Protein AF-A0A835HZY4-F1 (afdb_monomer_lite)

pLDDT: mean 79.35, std 15.34, range [31.86, 96.44]

Foldseek 3Di:
DLVVLLVVLLVLQVVQLVLVVVQKHKAWPVLAFQVLQCLVVVVVVDDDDPQDPAKDWDDHDGRDTDMDIGGLPDDWDWDDLVVSSVCSCVVRVPDDDDDDDDDPDPTDIRGSVVVVLSVQLGGHRDDDGTQTQDHADDAPLADLPLFPPDDLVCLSVVFDADPDDPVPDAAEPSLVLNLLLLLAQCHHDPDPDFAWHNRHPPSSNYRGTDQAWAWAQDDGYPQDAGAIKIFDNGVVCVVVQCVQADPQFDQDDGPPRDPRGSMGGGDGDNCPVVLQADAAAEQPCVVHRSNCVSVNSSSLSSSVVSSSSSCVRSPHGKHWDSDHDHPDDDRGSGPHHTPIDPD

Sequence (343 aa):
NWFVYLERAFWYCNHAIGAAELGWDVKVLDGLGYSDLEKLMGLDYFPTLQIPSRPVKGKFEHPDCVIVVFPNDSKEFSVDYKSLSSLITESLSELEWIGTPNLLSKEHICWDIIYRTAEAVKKPLTHGDGLEIEPFQSSELISDDLYKGFTAREVVRKRRSAVDMDGVHVMKRETFYQILLHCLPSGSRGGGEKQGKQLALPFRVLPWDSEVHAVIFVHRVVGLPKGVYFLVRNEDHFHDLKQATRSEFEWVKPEGCPADLPFYMLTRGDCQQIAKRLSCHQRSLRDKNVWMYPRLFWETGILGQVLYLEAHAIGISATGIGCYFDDAGKSFSIVTCSVIFFL

Structure (mmCIF, N/CA/C/O backbone):
data_AF-A0A835HZY4-F1
#
_entry.id   AF-A0A835HZY4-F1
#
loop_
_atom_site.group_PDB
_atom_site.id
_atom_site.type_symbol
_atom_site.label_atom_id
_atom_site.label_alt_id
_atom_site.label_comp_id
_atom_site.label_asym_id
_atom_site.label_entity_id
_atom_site.label_seq_id
_atom_site.pdbx_PDB_ins_code
_atom_site.Cartn_x
_atom_site.Cartn_y
_atom_site.Cartn_z
_atom_site.occupancy
_atom_site.B_iso_or_equiv
_atom_site.auth_seq_id
_atom_site.auth_comp_id
_atom_site.auth_asym_id
_atom_site.auth_atom_id
_atom_site.pdbx_PDB_model_num
ATOM 1 N N . ASN A 1 1 ? -3.132 -16.597 -8.804 1.00 44.00 1 ASN A N 1
ATOM 2 C CA . ASN A 1 1 ? -2.311 -15.541 -9.445 1.00 44.00 1 ASN A CA 1
ATOM 3 C C . ASN A 1 1 ? -2.148 -14.265 -8.635 1.00 44.00 1 ASN A C 1
ATOM 5 O O . ASN A 1 1 ? -1.183 -13.557 -8.872 1.00 44.00 1 ASN A O 1
ATOM 9 N N . TRP A 1 2 ? -3.012 -13.997 -7.655 1.00 45.44 2 TRP A N 1
ATOM 10 C CA . TRP A 1 2 ? -2.927 -12.855 -6.733 1.00 45.44 2 TRP A CA 1
ATOM 11 C C . TRP A 1 2 ? -1.586 -12.735 -5.983 1.00 45.44 2 TRP A C 1
ATOM 13 O O . TRP A 1 2 ? -1.074 -11.635 -5.802 1.00 45.44 2 TRP A O 1
ATOM 23 N N . PHE A 1 3 ? -0.985 -13.873 -5.615 1.00 46.50 3 PHE A N 1
ATOM 24 C CA . PHE A 1 3 ? 0.270 -13.932 -4.857 1.00 46.50 3 PHE A CA 1
ATOM 25 C C . PHE A 1 3 ? 1.438 -13.191 -5.516 1.00 46.50 3 PHE A C 1
ATOM 27 O O . PHE A 1 3 ? 2.147 -12.477 -4.820 1.00 46.50 3 PHE A O 1
ATOM 34 N N . VAL A 1 4 ? 1.608 -13.288 -6.840 1.00 51.69 4 VAL A N 1
ATOM 35 C CA . VAL A 1 4 ? 2.774 -12.693 -7.518 1.00 51.69 4 VAL A CA 1
ATOM 36 C C . VAL A 1 4 ? 2.755 -11.166 -7.421 1.00 51.69 4 VAL A C 1
ATOM 38 O O . VAL A 1 4 ? 3.791 -10.565 -7.176 1.00 51.69 4 VAL A O 1
ATOM 41 N N . TYR A 1 5 ? 1.592 -10.525 -7.559 1.00 52.97 5 TYR A N 1
ATOM 42 C CA . TYR A 1 5 ? 1.495 -9.063 -7.473 1.00 52.97 5 TYR A CA 1
ATOM 43 C C . TYR A 1 5 ? 1.562 -8.549 -6.028 1.00 52.97 5 TYR A C 1
ATOM 45 O O . TYR A 1 5 ? 2.159 -7.502 -5.776 1.00 52.97 5 TYR A O 1
ATOM 53 N N . LEU A 1 6 ? 1.002 -9.300 -5.073 1.00 53.62 6 LEU A N 1
ATOM 54 C CA . LEU A 1 6 ? 1.097 -8.979 -3.645 1.00 53.62 6 LEU A CA 1
ATOM 55 C C . LEU A 1 6 ? 2.530 -9.126 -3.118 1.00 53.62 6 LEU A C 1
ATOM 57 O O . LEU A 1 6 ? 2.963 -8.324 -2.293 1.00 53.62 6 LEU A O 1
ATOM 61 N N . GLU A 1 7 ? 3.286 -10.111 -3.613 1.00 55.47 7 GLU A N 1
ATOM 62 C CA . GLU A 1 7 ? 4.693 -10.275 -3.252 1.00 55.47 7 GLU A CA 1
ATOM 63 C C . GLU A 1 7 ? 5.539 -9.088 -3.692 1.00 55.47 7 GLU A C 1
ATOM 65 O O . GLU A 1 7 ? 6.428 -8.716 -2.949 1.00 55.47 7 GLU A O 1
ATOM 70 N N . ARG A 1 8 ? 5.271 -8.444 -4.833 1.00 62.94 8 ARG A N 1
ATOM 71 C CA . ARG A 1 8 ? 6.076 -7.295 -5.296 1.00 62.94 8 ARG A CA 1
ATOM 72 C C . ARG A 1 8 ? 5.831 -6.030 -4.475 1.00 62.94 8 ARG A C 1
ATOM 74 O O . ARG A 1 8 ? 6.773 -5.324 -4.125 1.00 62.94 8 ARG A O 1
ATOM 81 N N . ALA A 1 9 ? 4.589 -5.818 -4.050 1.00 58.06 9 ALA A N 1
ATOM 82 C CA . ALA A 1 9 ? 4.203 -4.729 -3.154 1.00 58.06 9 ALA A CA 1
ATOM 83 C C . ALA A 1 9 ? 4.985 -4.722 -1.824 1.00 58.06 9 ALA A C 1
ATOM 85 O O . ALA A 1 9 ? 5.287 -3.662 -1.273 1.00 58.06 9 ALA A O 1
ATOM 86 N N . PHE A 1 10 ? 5.352 -5.910 -1.326 1.00 58.28 10 PHE A N 1
ATOM 87 C CA . PHE A 1 10 ? 6.196 -6.069 -0.140 1.00 58.28 10 PHE A CA 1
ATOM 88 C C . PHE A 1 10 ? 7.564 -5.394 -0.309 1.00 58.28 10 PHE A C 1
ATOM 90 O O . PHE A 1 10 ? 8.082 -4.801 0.637 1.00 58.28 10 PHE A O 1
ATOM 97 N N . TRP A 1 11 ? 8.144 -5.457 -1.509 1.00 60.50 11 TRP A N 1
ATOM 98 C CA . TRP A 1 11 ? 9.469 -4.907 -1.790 1.00 60.50 11 TRP A CA 1
ATOM 99 C C . TRP A 1 11 ? 9.403 -3.389 -1.781 1.00 60.50 11 TRP A C 1
ATOM 101 O O . TRP A 1 11 ? 10.210 -2.759 -1.108 1.00 60.50 11 TRP A O 1
ATOM 111 N N . TYR A 1 12 ? 8.395 -2.803 -2.433 1.00 73.75 12 TYR A N 1
ATOM 112 C CA . TYR A 1 12 ? 8.200 -1.350 -2.454 1.00 73.75 12 TYR A CA 1
ATOM 113 C C . TYR A 1 12 ? 7.978 -0.786 -1.059 1.00 73.75 12 TYR A C 1
ATOM 115 O O . TYR A 1 12 ? 8.590 0.211 -0.692 1.00 73.75 12 TYR A O 1
ATOM 123 N N . CYS A 1 13 ? 7.160 -1.471 -0.259 1.00 72.69 13 CYS A N 1
ATOM 124 C CA . CYS A 1 13 ? 6.924 -1.097 1.125 1.00 72.69 13 CYS A CA 1
ATOM 125 C C . CYS A 1 13 ? 8.228 -1.109 1.941 1.00 72.69 13 CYS A C 1
ATOM 127 O O . CYS A 1 13 ? 8.557 -0.123 2.593 1.00 72.69 13 CYS A O 1
ATOM 129 N N . ASN A 1 14 ? 9.030 -2.176 1.852 1.00 77.12 14 ASN A N 1
ATOM 130 C CA . ASN A 1 14 ? 10.302 -2.242 2.578 1.00 77.12 14 ASN A CA 1
ATOM 131 C C . ASN A 1 14 ? 11.345 -1.245 2.057 1.00 77.12 14 ASN A C 1
ATOM 133 O O . ASN A 1 14 ? 12.109 -0.713 2.858 1.00 77.12 14 ASN A O 1
ATOM 137 N N . HIS A 1 15 ? 11.385 -0.984 0.748 1.00 79.88 15 HIS A N 1
ATOM 138 C CA . HIS A 1 15 ? 12.249 0.046 0.173 1.00 79.88 15 HIS A CA 1
ATOM 139 C C . HIS A 1 15 ? 11.869 1.430 0.695 1.00 79.88 15 HIS A C 1
ATOM 141 O O . HIS A 1 15 ? 12.758 2.164 1.111 1.00 79.88 15 HIS A O 1
ATOM 147 N N . ALA A 1 16 ? 10.575 1.755 0.750 1.00 80.44 16 ALA A N 1
ATOM 148 C CA . ALA A 1 16 ? 10.100 3.026 1.289 1.00 80.44 16 ALA A CA 1
ATOM 149 C C . ALA A 1 16 ? 10.440 3.194 2.773 1.00 80.44 16 ALA A C 1
ATOM 151 O O . ALA A 1 16 ? 10.949 4.235 3.175 1.00 80.44 16 ALA A O 1
ATOM 152 N N . ILE A 1 17 ? 10.223 2.154 3.582 1.00 79.81 17 ILE A N 1
ATOM 153 C CA . ILE A 1 17 ? 10.540 2.193 5.016 1.00 79.81 17 ILE A CA 1
ATOM 154 C C . ILE A 1 17 ? 12.052 2.300 5.240 1.00 79.81 17 ILE A C 1
ATOM 156 O O . ILE A 1 17 ? 12.498 3.138 6.018 1.00 79.81 17 ILE A O 1
ATOM 160 N N . GLY A 1 18 ? 12.849 1.487 4.541 1.00 82.31 18 GLY A N 1
ATOM 161 C CA . GLY A 1 18 ? 14.305 1.505 4.672 1.00 82.31 18 GLY A CA 1
ATOM 162 C C . GLY A 1 18 ? 14.940 2.804 4.173 1.00 82.31 18 GLY A C 1
ATOM 163 O O . GLY A 1 18 ? 15.890 3.284 4.782 1.00 82.31 18 GLY A O 1
ATOM 164 N N . ALA A 1 19 ? 14.410 3.395 3.098 1.00 86.19 19 ALA A N 1
ATOM 165 C CA . ALA A 1 19 ? 14.833 4.710 2.625 1.00 86.19 19 ALA A CA 1
ATOM 166 C C . ALA A 1 19 ? 14.530 5.791 3.672 1.00 86.19 19 ALA A C 1
ATOM 168 O O . ALA A 1 19 ? 15.419 6.561 4.034 1.00 86.19 19 ALA A O 1
ATOM 169 N N . ALA A 1 20 ? 13.320 5.781 4.233 1.00 86.12 20 ALA A N 1
ATOM 170 C CA . ALA A 1 20 ? 12.913 6.753 5.237 1.00 86.12 20 ALA A CA 1
ATOM 171 C C . ALA A 1 20 ? 13.748 6.695 6.520 1.00 86.12 20 ALA A C 1
ATOM 173 O O . ALA A 1 20 ? 14.112 7.747 7.042 1.00 86.12 20 ALA A O 1
ATOM 174 N N . GLU A 1 21 ? 14.114 5.498 6.998 1.00 85.25 21 GLU A N 1
ATOM 175 C CA . GLU A 1 21 ? 15.042 5.342 8.134 1.00 85.25 21 GLU A CA 1
ATOM 176 C C . GLU A 1 21 ? 16.406 6.008 7.879 1.00 85.25 21 GLU A C 1
ATOM 178 O O . GLU A 1 21 ? 17.099 6.386 8.822 1.00 85.25 21 GLU A O 1
ATOM 183 N N . LEU A 1 22 ? 16.798 6.156 6.611 1.00 88.25 22 LEU A N 1
ATOM 184 C CA . LEU A 1 22 ? 18.051 6.780 6.192 1.00 88.25 22 LEU A CA 1
ATOM 185 C C . LEU A 1 22 ? 17.896 8.267 5.828 1.00 88.25 22 LEU A C 1
ATOM 187 O O . LEU A 1 22 ? 18.880 8.886 5.424 1.00 88.25 22 LEU A O 1
ATOM 191 N N . GLY A 1 23 ? 16.693 8.840 5.942 1.00 87.44 23 GLY A N 1
ATOM 192 C CA . GLY A 1 23 ? 16.404 10.225 5.553 1.00 87.44 23 GLY A CA 1
ATOM 193 C C . GLY A 1 23 ? 16.142 10.427 4.056 1.00 87.44 23 GLY A C 1
ATOM 194 O O . GLY A 1 23 ? 16.291 11.543 3.561 1.00 87.44 23 GLY A O 1
ATOM 195 N N . TRP A 1 24 ? 15.766 9.367 3.338 1.00 89.62 24 TRP A N 1
ATOM 196 C CA . TRP A 1 24 ? 15.430 9.398 1.912 1.00 89.62 24 TRP A CA 1
ATOM 197 C C . TRP A 1 24 ? 13.948 9.103 1.695 1.00 89.62 24 TRP A C 1
ATOM 199 O O . TRP A 1 24 ? 13.345 8.326 2.437 1.00 89.62 24 TRP A O 1
ATOM 209 N N . ASP A 1 25 ? 13.390 9.668 0.634 1.00 87.25 25 ASP A N 1
ATOM 210 C CA . ASP A 1 25 ? 12.048 9.380 0.159 1.00 87.25 25 ASP A CA 1
ATOM 211 C C . ASP A 1 25 ? 12.136 8.597 -1.150 1.00 87.25 25 ASP A C 1
ATOM 213 O O . ASP A 1 25 ? 13.171 8.548 -1.830 1.00 87.25 25 ASP A O 1
ATOM 217 N N . VAL A 1 26 ? 11.030 7.950 -1.492 1.00 89.25 26 VAL A N 1
ATOM 218 C CA . VAL A 1 26 ? 10.913 7.145 -2.696 1.00 89.25 26 VAL A CA 1
ATOM 219 C C . VAL A 1 26 ? 9.607 7.421 -3.410 1.00 89.25 26 VAL A C 1
ATOM 221 O O . VAL A 1 26 ? 8.554 7.556 -2.791 1.00 89.25 26 VAL A O 1
ATOM 224 N N . LYS A 1 27 ? 9.654 7.430 -4.741 1.00 89.19 27 LYS A N 1
ATOM 225 C CA . LYS A 1 27 ? 8.462 7.546 -5.585 1.00 89.19 27 LYS A CA 1
ATOM 226 C C . LYS A 1 27 ? 8.544 6.614 -6.779 1.00 89.19 27 LYS A C 1
ATOM 228 O O . LYS A 1 27 ? 9.584 6.505 -7.426 1.00 89.19 27 LYS A O 1
ATOM 233 N N . VAL A 1 28 ? 7.431 5.964 -7.102 1.00 90.50 28 VAL A N 1
ATOM 234 C CA . VAL A 1 28 ? 7.293 5.238 -8.366 1.00 90.50 28 VAL A CA 1
ATOM 235 C C . VAL A 1 28 ? 7.139 6.243 -9.503 1.00 90.50 28 VAL A C 1
ATOM 237 O O . VAL A 1 28 ? 6.270 7.113 -9.469 1.00 90.50 28 VAL A O 1
ATOM 240 N N . LEU A 1 29 ? 7.947 6.083 -10.547 1.00 90.50 29 LEU A N 1
ATOM 241 C CA . LEU A 1 29 ? 7.835 6.835 -11.793 1.00 90.50 29 LEU A CA 1
ATOM 242 C C . LEU A 1 29 ? 6.728 6.246 -12.684 1.00 90.50 29 LEU A C 1
ATOM 244 O O . LEU A 1 29 ? 6.999 5.770 -13.785 1.00 90.50 29 LEU A O 1
ATOM 248 N N . ASP A 1 30 ? 5.476 6.256 -12.209 1.00 89.75 30 ASP A N 1
ATOM 249 C CA . ASP A 1 30 ? 4.360 5.595 -12.912 1.00 89.75 30 ASP A CA 1
ATOM 250 C C . ASP A 1 30 ? 4.012 6.286 -14.237 1.00 89.75 30 ASP A C 1
ATOM 252 O O . ASP A 1 30 ? 3.367 5.673 -15.074 1.00 89.75 30 ASP A O 1
ATOM 256 N N . GLY A 1 31 ? 4.477 7.514 -14.498 1.00 90.25 31 GLY A N 1
ATOM 257 C CA . GLY A 1 31 ? 4.283 8.184 -15.789 1.00 90.25 31 GLY A CA 1
ATOM 258 C C . GLY A 1 31 ? 4.920 7.459 -16.981 1.00 90.25 31 GLY A C 1
ATOM 259 O O . GLY A 1 31 ? 4.348 7.512 -18.072 1.00 90.25 31 GLY A O 1
ATOM 260 N N . LEU A 1 32 ? 6.012 6.709 -16.770 1.00 91.81 32 LEU A N 1
ATOM 261 C CA . LEU A 1 32 ? 6.671 5.917 -17.816 1.00 91.81 32 LEU A CA 1
ATOM 262 C C . LEU A 1 32 ? 5.738 4.839 -18.387 1.00 91.81 32 LEU A C 1
ATOM 264 O O . LEU A 1 32 ? 4.932 4.227 -17.677 1.00 91.81 32 LEU A O 1
ATOM 268 N N . GLY A 1 33 ? 5.835 4.623 -19.696 1.00 92.50 33 GLY A N 1
ATOM 269 C CA . GLY A 1 33 ? 5.139 3.552 -20.390 1.00 92.50 33 GLY A CA 1
ATOM 270 C C . GLY A 1 33 ? 5.890 2.228 -20.295 1.00 92.50 33 GLY A C 1
ATOM 271 O O . GLY A 1 33 ? 7.080 2.171 -19.998 1.00 92.50 33 GLY A O 1
ATOM 272 N N . TYR A 1 34 ? 5.195 1.139 -20.612 1.00 91.94 34 TYR A N 1
ATOM 273 C CA . TYR A 1 34 ? 5.779 -0.201 -20.650 1.00 91.94 34 TYR A CA 1
ATOM 274 C C . TYR A 1 34 ? 7.010 -0.278 -21.571 1.00 91.94 34 TYR A C 1
ATOM 276 O O . TYR A 1 34 ? 8.018 -0.863 -21.190 1.00 91.94 34 TYR A O 1
ATOM 284 N N . SER A 1 35 ? 6.963 0.375 -22.738 1.00 91.38 35 SER A N 1
ATOM 285 C CA . SER A 1 35 ? 8.089 0.430 -23.680 1.00 91.38 35 SER A CA 1
ATOM 286 C C . SER A 1 35 ? 9.313 1.151 -23.117 1.00 91.38 35 SER A C 1
ATOM 288 O O . SER A 1 35 ? 10.437 0.775 -23.431 1.00 91.38 35 SER A O 1
ATOM 290 N N . ASP A 1 36 ? 9.113 2.180 -22.289 1.00 93.12 36 ASP A N 1
ATOM 291 C CA . ASP A 1 36 ? 10.222 2.888 -21.646 1.00 93.12 36 ASP A CA 1
ATOM 292 C C . ASP A 1 36 ? 10.901 1.982 -20.616 1.00 93.12 36 ASP A C 1
ATOM 294 O O . ASP A 1 36 ? 12.127 1.920 -20.548 1.00 93.12 36 ASP A O 1
ATOM 298 N N . LEU A 1 37 ? 10.101 1.241 -19.840 1.00 92.62 37 LEU A N 1
ATOM 299 C CA . LEU A 1 37 ? 10.615 0.308 -18.843 1.00 92.62 37 LEU A CA 1
ATOM 300 C C . LEU A 1 37 ? 11.325 -0.894 -19.483 1.00 92.62 37 LEU A C 1
ATOM 302 O O . LEU A 1 37 ? 12.343 -1.331 -18.953 1.00 92.62 37 LEU A O 1
ATOM 306 N N . GLU A 1 38 ? 10.825 -1.414 -20.612 1.00 91.50 38 GLU A N 1
ATOM 307 C CA . GLU A 1 38 ? 11.514 -2.474 -21.365 1.00 91.50 38 GLU A CA 1
ATOM 308 C C . GLU A 1 38 ? 12.910 -2.034 -21.796 1.00 91.50 38 GLU A C 1
ATOM 310 O O . GLU A 1 38 ? 13.873 -2.737 -21.498 1.00 91.50 38 GLU A O 1
ATOM 315 N N . LYS A 1 39 ? 13.027 -0.854 -22.417 1.00 92.00 39 LYS A N 1
ATOM 316 C CA . LYS A 1 39 ? 14.318 -0.299 -22.851 1.00 92.00 39 LYS A CA 1
ATOM 317 C C . LYS A 1 39 ? 15.257 -0.052 -21.679 1.00 92.00 39 LYS A C 1
ATOM 319 O O . LYS A 1 39 ? 16.425 -0.421 -21.728 1.00 92.00 39 LYS A O 1
ATOM 324 N N . LEU A 1 40 ? 14.746 0.540 -20.598 1.00 91.75 40 LEU A N 1
ATOM 325 C CA . LEU A 1 40 ? 15.550 0.843 -19.414 1.00 91.75 40 LEU A CA 1
ATOM 326 C C . LEU A 1 40 ? 16.127 -0.419 -18.758 1.00 91.75 40 LEU A C 1
ATOM 328 O O . LEU A 1 40 ? 17.231 -0.383 -18.221 1.00 91.75 40 LEU A O 1
ATOM 332 N N . MET A 1 41 ? 15.389 -1.530 -18.803 1.00 89.12 41 MET A N 1
ATOM 333 C CA . MET A 1 41 ? 15.832 -2.823 -18.275 1.00 89.12 41 MET A CA 1
ATOM 334 C C . MET A 1 41 ? 16.568 -3.684 -19.320 1.00 89.12 41 MET A C 1
ATOM 336 O O . MET A 1 41 ? 17.004 -4.785 -18.987 1.00 89.12 41 MET A O 1
ATOM 340 N N . GLY A 1 42 ? 16.714 -3.208 -20.565 1.00 88.81 42 GLY A N 1
ATOM 341 C CA . GLY A 1 42 ? 17.327 -3.938 -21.681 1.00 88.81 42 GLY A CA 1
ATOM 342 C C . GLY A 1 42 ? 16.546 -5.180 -22.122 1.00 88.81 42 GLY A C 1
ATOM 343 O O . GLY A 1 42 ? 17.121 -6.120 -22.669 1.00 88.81 42 GLY A O 1
ATOM 344 N N . LEU A 1 43 ? 15.240 -5.221 -21.852 1.00 87.31 43 LEU A N 1
ATOM 345 C CA . LEU A 1 43 ? 14.377 -6.359 -22.179 1.00 87.31 43 LEU A CA 1
ATOM 346 C C . LEU A 1 43 ? 13.961 -6.381 -23.657 1.00 87.31 43 LEU A C 1
ATOM 348 O O . LEU A 1 43 ? 13.584 -7.432 -24.169 1.00 87.31 43 LEU A O 1
ATOM 352 N N . ASP A 1 44 ? 14.080 -5.250 -24.349 1.00 85.56 44 ASP A N 1
ATOM 353 C CA . ASP A 1 44 ? 13.815 -5.083 -25.780 1.00 85.56 44 ASP A CA 1
ATOM 354 C C . ASP A 1 44 ? 14.862 -5.757 -26.687 1.00 85.56 44 ASP A C 1
ATOM 356 O O . ASP A 1 44 ? 14.563 -6.075 -27.838 1.00 85.56 44 ASP A O 1
ATOM 360 N N . TYR A 1 45 ? 16.055 -6.061 -26.160 1.00 83.88 45 TYR A N 1
ATOM 361 C CA . TYR A 1 45 ? 17.085 -6.854 -26.851 1.00 83.88 45 TYR A CA 1
ATOM 362 C C . TYR A 1 45 ? 16.713 -8.338 -26.991 1.00 83.88 45 TYR A C 1
ATOM 364 O O . TYR A 1 45 ? 17.335 -9.067 -27.771 1.00 83.88 45 TYR A O 1
ATOM 372 N N . PHE A 1 46 ? 15.716 -8.812 -26.239 1.00 81.81 46 PHE A N 1
ATOM 373 C CA . PHE A 1 46 ? 15.296 -10.209 -26.241 1.00 81.81 46 PHE A CA 1
ATOM 374 C C . PHE A 1 46 ? 14.013 -10.413 -27.061 1.00 81.81 46 PHE A C 1
ATOM 376 O O . PHE A 1 46 ? 13.167 -9.522 -27.139 1.00 81.81 46 PHE A O 1
ATOM 383 N N . PRO A 1 47 ? 13.816 -11.598 -27.674 1.00 75.38 47 PRO A N 1
ATOM 384 C CA . PRO A 1 47 ? 12.619 -11.868 -28.459 1.00 75.38 47 PRO A CA 1
ATOM 385 C C . PRO A 1 47 ? 11.344 -11.711 -27.629 1.00 75.38 47 PRO A C 1
ATOM 387 O O . PRO A 1 47 ? 11.216 -12.294 -26.549 1.00 75.38 47 PRO A O 1
ATOM 390 N N . THR A 1 48 ? 10.366 -10.990 -28.178 1.00 70.81 48 THR A N 1
ATOM 391 C CA . THR A 1 48 ? 9.052 -10.838 -27.552 1.00 70.81 48 THR A CA 1
ATOM 392 C C . THR A 1 48 ? 8.379 -12.201 -27.382 1.00 70.81 48 THR A C 1
ATOM 394 O O . THR A 1 48 ? 8.360 -13.032 -28.296 1.00 70.81 48 THR A O 1
ATOM 397 N N . LEU A 1 49 ? 7.805 -12.435 -26.202 1.00 69.50 49 LEU A N 1
ATOM 398 C CA . LEU A 1 49 ? 7.128 -13.683 -25.872 1.00 69.50 49 LEU A CA 1
ATOM 399 C C . LEU A 1 49 ? 5.943 -13.946 -26.811 1.00 69.50 49 LEU A C 1
ATOM 401 O O . LEU A 1 49 ? 4.966 -13.200 -26.827 1.00 69.50 49 LEU A O 1
ATOM 405 N N . GLN A 1 50 ? 5.958 -15.095 -27.486 1.00 74.06 50 GLN A N 1
ATOM 406 C CA . GLN A 1 50 ? 4.725 -15.687 -27.997 1.00 74.06 50 GLN A CA 1
ATOM 407 C C . GLN A 1 50 ? 4.002 -16.389 -26.850 1.00 74.06 50 GLN A C 1
ATOM 409 O O . GLN A 1 50 ? 4.460 -17.418 -26.350 1.00 74.06 50 GLN A O 1
ATOM 414 N N . ILE A 1 51 ? 2.877 -15.816 -26.415 1.00 76.31 51 ILE A N 1
ATOM 415 C CA . ILE A 1 51 ? 2.096 -16.359 -25.304 1.00 76.31 51 ILE A CA 1
ATOM 416 C C . ILE A 1 51 ? 1.623 -17.775 -25.676 1.00 76.31 51 ILE A C 1
ATOM 418 O O . ILE A 1 51 ? 0.859 -17.939 -26.632 1.00 76.31 51 ILE A O 1
ATOM 422 N N . PRO A 1 52 ? 2.049 -18.809 -24.936 1.00 74.25 52 PRO A N 1
ATOM 423 C CA . PRO A 1 52 ? 1.731 -20.185 -25.274 1.00 74.25 52 PRO A CA 1
ATOM 424 C C . PRO A 1 52 ? 0.243 -20.468 -25.013 1.00 74.25 52 PRO A C 1
ATOM 426 O O . PRO A 1 52 ? -0.364 -19.911 -24.101 1.00 74.25 52 PRO A O 1
ATOM 429 N N . SER A 1 53 ? -0.365 -21.370 -25.789 1.00 77.31 53 SER A N 1
ATOM 430 C CA . SER A 1 53 ? -1.763 -21.793 -25.582 1.00 77.31 53 SER A CA 1
ATOM 431 C C . SER A 1 53 ? -1.965 -22.683 -24.348 1.00 77.31 53 SER A C 1
ATOM 433 O O . SER A 1 53 ? -3.099 -22.959 -23.967 1.00 77.31 53 SER A O 1
ATOM 435 N N . ARG A 1 54 ? -0.872 -23.151 -23.738 1.00 75.12 54 ARG A N 1
ATOM 436 C CA . ARG A 1 54 ? -0.838 -24.002 -22.544 1.00 75.12 54 ARG A CA 1
ATOM 437 C C . ARG A 1 54 ? 0.409 -23.692 -21.713 1.00 75.12 54 ARG A C 1
ATOM 439 O O . ARG A 1 54 ? 1.370 -23.173 -22.277 1.00 75.12 54 ARG A O 1
ATOM 446 N N . PRO A 1 55 ? 0.456 -24.063 -20.423 1.00 75.44 55 PRO A N 1
ATOM 447 C CA . PRO A 1 55 ? 1.659 -23.883 -19.626 1.00 75.44 55 PRO A CA 1
ATOM 448 C C . PRO A 1 55 ? 2.863 -24.621 -20.222 1.00 75.44 55 PRO A C 1
ATOM 450 O O . PRO A 1 55 ? 2.801 -25.826 -20.477 1.00 75.44 55 PRO A O 1
ATOM 453 N N . VAL A 1 56 ? 3.960 -23.900 -20.452 1.00 74.94 56 VAL A N 1
ATOM 454 C CA . VAL A 1 56 ? 5.222 -24.452 -20.980 1.00 74.94 56 VAL A CA 1
ATOM 455 C C . VAL A 1 56 ? 6.392 -24.058 -20.095 1.00 74.94 56 VAL A C 1
ATOM 457 O O . VAL A 1 56 ? 6.318 -23.081 -19.350 1.00 74.94 56 VAL A O 1
ATOM 460 N N . LYS A 1 57 ? 7.490 -24.814 -20.181 1.00 70.31 57 LYS A N 1
ATOM 461 C CA . LYS A 1 57 ? 8.742 -24.421 -19.535 1.00 70.31 57 LYS A CA 1
ATOM 462 C C . LYS A 1 57 ? 9.354 -23.247 -20.294 1.00 70.31 57 LYS A C 1
ATOM 464 O O . LYS A 1 57 ? 9.570 -23.339 -21.497 1.00 70.31 57 LYS A O 1
ATOM 469 N N . GLY A 1 58 ? 9.642 -22.167 -19.588 1.00 68.38 58 GLY A N 1
ATOM 470 C CA . GLY A 1 58 ? 10.225 -20.953 -20.151 1.00 68.38 58 GLY A CA 1
ATOM 471 C C . GLY A 1 58 ? 10.414 -19.924 -19.054 1.00 68.38 58 GLY A C 1
ATOM 472 O O . GLY A 1 58 ? 9.818 -20.063 -17.992 1.00 68.38 58 GLY A O 1
ATOM 473 N N . LYS A 1 59 ? 11.250 -18.915 -19.274 1.00 68.00 59 LYS A N 1
ATOM 474 C CA . LYS A 1 59 ? 11.426 -17.797 -18.347 1.00 68.00 59 LYS A CA 1
ATOM 475 C C . LYS A 1 59 ? 11.340 -16.506 -19.112 1.00 68.00 59 LYS A C 1
ATOM 477 O O . LYS A 1 59 ? 11.993 -16.371 -20.138 1.00 68.00 59 LYS A O 1
ATOM 482 N N . PHE A 1 60 ? 10.574 -15.585 -18.558 1.00 74.44 60 PHE A N 1
ATOM 483 C CA . PHE A 1 60 ? 10.402 -14.264 -19.122 1.00 74.44 60 PHE A CA 1
ATOM 484 C C . PHE A 1 60 ? 10.400 -13.283 -17.972 1.00 74.44 60 PHE A C 1
ATOM 486 O O . PHE A 1 60 ? 9.678 -13.476 -16.987 1.00 74.44 60 PHE A O 1
ATOM 493 N N . GLU A 1 61 ? 11.241 -12.274 -18.102 1.00 78.69 61 GLU A N 1
ATOM 494 C CA . GLU A 1 61 ? 11.244 -11.127 -17.218 1.00 78.69 61 GLU A CA 1
ATOM 495 C C . GLU A 1 61 ? 10.206 -10.131 -17.726 1.00 78.69 61 GLU A C 1
ATOM 497 O O . GLU A 1 61 ? 9.906 -10.069 -18.917 1.00 78.69 61 GLU A O 1
ATOM 502 N N . HIS A 1 62 ? 9.589 -9.415 -16.798 1.00 79.94 62 HIS A N 1
ATOM 503 C CA . HIS A 1 62 ? 8.575 -8.422 -17.103 1.00 79.94 62 HIS A CA 1
ATOM 504 C C . HIS A 1 62 ? 8.962 -7.150 -16.362 1.00 79.94 62 HIS A C 1
ATOM 506 O O . HIS A 1 62 ? 9.106 -7.216 -15.133 1.00 79.94 62 HIS A O 1
ATOM 512 N N . PRO A 1 63 ? 9.100 -6.011 -17.055 1.00 87.31 63 PRO A N 1
ATOM 513 C CA . PRO A 1 63 ? 9.438 -4.770 -16.388 1.00 87.31 63 PRO A CA 1
ATOM 514 C C . PRO A 1 63 ? 8.282 -4.347 -15.489 1.00 87.31 63 PRO A C 1
ATOM 516 O O . PRO A 1 63 ? 7.125 -4.381 -15.903 1.00 87.31 63 PRO A O 1
ATOM 519 N N . ASP A 1 64 ? 8.573 -3.994 -14.241 1.00 84.88 64 ASP A N 1
ATOM 520 C CA . ASP A 1 64 ? 7.513 -3.702 -13.272 1.00 84.88 64 ASP A CA 1
ATOM 521 C C . ASP A 1 64 ? 7.373 -2.207 -13.007 1.00 84.88 64 ASP A C 1
ATOM 523 O O . ASP A 1 64 ? 6.359 -1.601 -13.347 1.00 84.88 64 ASP A O 1
ATOM 527 N N . CYS A 1 65 ? 8.413 -1.592 -12.447 1.00 89.00 65 CYS A N 1
ATOM 528 C CA . CYS A 1 65 ? 8.437 -0.165 -12.172 1.00 89.00 65 CYS A CA 1
ATOM 529 C C . CYS A 1 65 ? 9.867 0.361 -12.051 1.00 89.00 65 CYS A C 1
ATOM 531 O O . CYS A 1 65 ? 10.809 -0.398 -11.816 1.00 89.00 65 CYS A O 1
ATOM 533 N N . VAL A 1 66 ? 9.997 1.684 -12.107 1.00 91.00 66 VAL A N 1
ATOM 534 C CA . VAL A 1 66 ? 11.187 2.417 -11.668 1.00 91.00 66 VAL A CA 1
ATOM 535 C C . VAL A 1 66 ? 10.820 3.199 -10.421 1.00 91.00 66 VAL A C 1
ATOM 537 O O . VAL A 1 66 ? 9.774 3.848 -10.379 1.00 91.00 66 VAL A O 1
ATOM 540 N N . ILE A 1 67 ? 11.686 3.134 -9.415 1.00 90.62 67 ILE A N 1
ATOM 541 C CA . ILE A 1 67 ? 11.557 3.909 -8.186 1.00 90.62 67 ILE A CA 1
ATOM 542 C C . ILE A 1 67 ? 12.701 4.912 -8.160 1.00 90.62 67 ILE A C 1
ATOM 544 O O . ILE A 1 67 ? 13.866 4.520 -8.222 1.00 90.62 67 ILE A O 1
ATOM 548 N N . VAL A 1 68 ? 12.366 6.195 -8.071 1.00 89.81 68 VAL A N 1
ATOM 549 C CA . VAL A 1 68 ? 13.345 7.239 -7.775 1.00 89.81 68 VAL A CA 1
ATOM 550 C C . VAL A 1 68 ? 13.532 7.315 -6.264 1.00 89.81 68 VAL A C 1
ATOM 552 O O . VAL A 1 68 ? 12.558 7.240 -5.516 1.00 89.81 68 VAL A O 1
ATOM 555 N N . VAL A 1 69 ? 14.785 7.434 -5.829 1.00 90.00 69 VAL A N 1
ATOM 556 C CA . VAL A 1 69 ? 15.180 7.578 -4.424 1.00 90.00 69 VAL A CA 1
ATOM 557 C C . VAL A 1 69 ? 15.894 8.918 -4.295 1.00 90.00 69 VAL A C 1
ATOM 559 O O . VAL A 1 69 ? 16.833 9.180 -5.047 1.00 90.00 69 VAL A O 1
ATOM 562 N N . PHE A 1 70 ? 15.447 9.772 -3.382 1.00 87.12 70 PHE A N 1
ATOM 563 C CA . PHE A 1 70 ? 15.957 11.139 -3.237 1.00 87.12 70 PHE A CA 1
ATOM 564 C C . PHE A 1 70 ? 15.953 11.574 -1.760 1.00 87.12 70 PHE A C 1
ATOM 566 O O . PHE A 1 70 ? 15.195 11.014 -0.974 1.00 87.12 70 PHE A O 1
ATOM 573 N N . PRO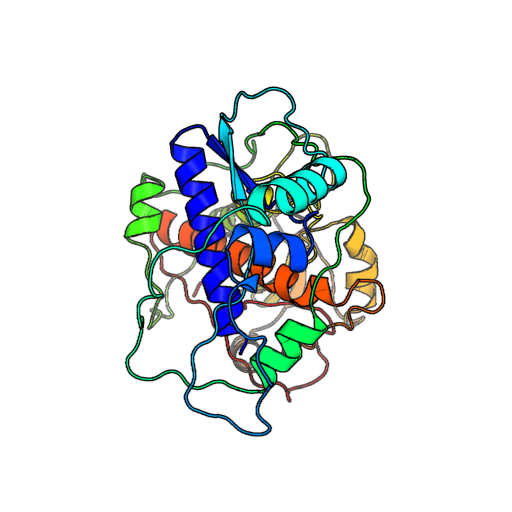 A 1 71 ? 16.804 12.523 -1.335 1.00 86.88 71 PRO A N 1
ATOM 574 C CA . PRO A 1 71 ? 16.816 13.002 0.052 1.00 86.88 71 PRO A CA 1
ATOM 575 C C . PRO A 1 71 ? 15.483 13.649 0.467 1.00 86.88 71 PRO A C 1
ATOM 577 O O . PRO A 1 71 ? 14.926 14.428 -0.309 1.00 86.88 71 PRO A O 1
ATOM 580 N N . ASN A 1 72 ? 15.000 13.383 1.689 1.00 78.12 72 ASN A N 1
ATOM 581 C CA . ASN A 1 72 ? 13.719 13.896 2.216 1.00 78.12 72 ASN A CA 1
ATOM 582 C C . ASN A 1 72 ? 13.627 15.431 2.262 1.00 78.12 72 ASN A C 1
ATOM 584 O O . ASN A 1 72 ? 12.532 15.986 2.270 1.00 78.12 72 ASN A O 1
ATOM 588 N N . ASP A 1 73 ? 14.765 16.115 2.357 1.00 73.81 73 ASP A N 1
ATOM 589 C CA . ASP A 1 73 ? 14.890 17.573 2.422 1.00 73.81 73 ASP A CA 1
ATOM 590 C C . ASP A 1 73 ? 15.038 18.231 1.040 1.00 73.81 73 ASP A C 1
ATOM 592 O O . ASP A 1 73 ? 15.162 19.457 0.941 1.00 73.81 73 ASP A O 1
ATOM 596 N N . SER A 1 74 ? 14.995 17.435 -0.032 1.00 68.88 74 SER A N 1
ATOM 597 C CA . SER A 1 74 ? 15.018 17.941 -1.402 1.00 68.88 74 SER A CA 1
ATOM 598 C C . SER A 1 74 ? 13.771 18.782 -1.657 1.00 68.88 74 SER A C 1
ATOM 600 O O . SER A 1 74 ? 12.647 18.284 -1.615 1.00 68.88 74 SER A O 1
ATOM 602 N N . LYS A 1 75 ? 13.964 20.071 -1.944 1.00 59.28 75 LYS A N 1
ATOM 603 C CA . LYS A 1 75 ? 12.876 20.941 -2.393 1.00 59.28 75 LYS A CA 1
ATOM 604 C C . LYS A 1 75 ? 12.509 20.566 -3.825 1.00 59.28 75 LYS A C 1
ATOM 606 O O . LYS A 1 75 ? 13.376 20.630 -4.688 1.00 59.28 75 LYS A O 1
ATOM 611 N N . GLU A 1 76 ? 11.246 20.187 -4.022 1.00 62.41 76 GLU A N 1
ATOM 612 C CA . GLU A 1 76 ? 10.555 20.084 -5.315 1.00 62.41 76 GLU A CA 1
ATOM 613 C C . GLU A 1 76 ? 11.393 19.432 -6.429 1.00 62.41 76 GLU A C 1
ATOM 615 O O . GLU A 1 76 ? 12.006 20.097 -7.263 1.00 62.41 76 GLU A O 1
ATOM 620 N N . PHE A 1 77 ? 11.404 18.100 -6.468 1.00 68.06 77 PHE A N 1
ATOM 621 C CA . PHE A 1 77 ? 11.870 17.368 -7.643 1.00 68.06 77 PHE A CA 1
ATOM 622 C C . PHE A 1 77 ? 10.681 17.096 -8.564 1.00 68.06 77 PHE A C 1
ATOM 624 O O . PHE A 1 77 ? 9.735 16.433 -8.148 1.00 68.06 77 PHE A O 1
ATOM 631 N N . SER A 1 78 ? 10.742 17.592 -9.802 1.00 76.81 78 SER A N 1
ATOM 632 C CA . SER A 1 78 ? 9.762 17.292 -10.846 1.00 76.81 78 SER A CA 1
ATOM 633 C C . SER A 1 78 ? 10.383 16.429 -11.939 1.00 76.81 78 SER A C 1
ATOM 635 O O . SER A 1 78 ? 11.549 16.585 -12.309 1.00 76.81 78 SER A O 1
ATOM 637 N N . VAL A 1 79 ? 9.591 15.492 -12.458 1.00 83.00 79 VAL A N 1
ATOM 638 C CA . VAL A 1 79 ? 9.988 14.623 -13.572 1.00 83.00 79 VAL A CA 1
ATOM 639 C C . VAL A 1 79 ? 9.147 14.958 -14.786 1.00 83.00 79 VAL A C 1
ATOM 641 O O . VAL A 1 79 ? 7.946 14.699 -14.793 1.00 83.00 79 VAL A O 1
ATOM 644 N N . ASP A 1 80 ? 9.786 15.468 -15.837 1.00 87.94 80 ASP A N 1
ATOM 645 C CA . ASP A 1 80 ? 9.183 15.514 -17.166 1.00 87.94 80 ASP A CA 1
ATOM 646 C C . ASP A 1 80 ? 9.297 14.130 -17.820 1.00 87.94 80 ASP A C 1
ATOM 648 O O . ASP A 1 80 ? 10.342 13.743 -18.353 1.00 87.94 80 ASP A O 1
ATOM 652 N N . TYR A 1 81 ? 8.196 13.378 -17.784 1.00 89.62 81 TYR A N 1
ATOM 653 C CA . TYR A 1 81 ? 8.124 12.036 -18.359 1.00 89.62 81 TYR A CA 1
ATOM 654 C C . TYR A 1 81 ? 8.345 12.006 -19.871 1.00 89.62 81 TYR A C 1
ATOM 656 O O . TYR A 1 81 ? 8.842 11.004 -20.383 1.00 89.62 81 TYR A O 1
ATOM 664 N N . LYS A 1 82 ? 8.003 13.077 -20.595 1.00 89.50 82 LYS A N 1
ATOM 665 C CA . LYS A 1 82 ? 8.194 13.133 -22.045 1.00 89.50 82 LYS A CA 1
ATOM 666 C C . LYS A 1 82 ? 9.675 13.265 -22.367 1.00 89.50 82 LYS A C 1
ATOM 668 O O . LYS A 1 82 ? 10.195 12.477 -23.150 1.00 89.50 82 LYS A O 1
ATOM 673 N N . SER A 1 83 ? 10.346 14.220 -21.727 1.00 89.94 83 SER A N 1
ATOM 674 C CA . SER A 1 83 ? 11.791 14.402 -21.885 1.00 89.94 83 SER A CA 1
ATOM 675 C C . SER A 1 83 ? 12.561 13.158 -21.435 1.00 89.94 83 SER A C 1
ATOM 677 O O . SER A 1 83 ? 13.479 12.722 -22.128 1.00 89.94 83 SER A O 1
ATOM 679 N N . LEU A 1 84 ? 12.144 12.526 -20.331 1.00 90.62 84 LEU A N 1
ATOM 680 C CA . LEU A 1 84 ? 12.739 11.278 -19.854 1.00 90.62 84 LEU A CA 1
ATOM 681 C C . LEU A 1 84 ? 12.535 10.112 -20.837 1.00 90.62 84 LEU A C 1
ATOM 683 O O . LEU A 1 84 ? 13.492 9.404 -21.129 1.00 90.62 84 LEU A O 1
ATOM 687 N N . SER A 1 85 ? 11.327 9.917 -21.376 1.00 92.44 85 SER A N 1
ATOM 688 C CA . SER A 1 85 ? 11.038 8.868 -22.372 1.00 92.44 85 SER A CA 1
ATOM 689 C C . SER A 1 85 ? 11.842 9.058 -23.666 1.00 92.44 85 SER A C 1
ATOM 691 O O . SER A 1 85 ? 12.413 8.092 -24.189 1.00 92.44 85 SER A O 1
ATOM 693 N N . SER A 1 86 ? 11.964 10.304 -24.147 1.00 92.25 86 SER A N 1
ATOM 694 C CA . SER A 1 86 ? 12.833 10.636 -25.282 1.00 92.25 86 SER A CA 1
ATOM 695 C C . SER A 1 86 ? 14.289 10.295 -24.983 1.00 92.25 86 SER A C 1
ATOM 697 O O . SER A 1 86 ? 14.912 9.587 -25.768 1.00 92.25 86 SER A O 1
ATOM 699 N N . LEU A 1 87 ? 14.808 10.705 -23.820 1.00 92.00 87 LEU A N 1
ATOM 700 C CA . LEU A 1 87 ? 16.187 10.426 -23.421 1.00 92.00 87 LEU A CA 1
ATOM 701 C C . LEU A 1 87 ? 16.464 8.921 -23.304 1.00 92.00 87 LEU A C 1
ATOM 703 O O . LEU A 1 87 ? 17.491 8.460 -23.791 1.00 92.00 87 LEU A O 1
ATOM 707 N N . ILE A 1 88 ? 15.550 8.153 -22.699 1.00 92.19 88 ILE A N 1
ATOM 708 C CA . ILE A 1 88 ? 15.635 6.686 -22.615 1.00 92.19 88 ILE A CA 1
ATOM 709 C C . ILE A 1 88 ? 15.709 6.096 -24.024 1.00 92.19 88 ILE A C 1
ATOM 711 O O . ILE A 1 88 ? 16.553 5.249 -24.300 1.00 92.19 88 ILE A O 1
ATOM 715 N N . THR A 1 89 ? 14.843 6.554 -24.928 1.00 89.94 89 THR A N 1
ATOM 716 C CA . THR A 1 89 ? 14.804 6.046 -26.299 1.00 89.94 89 THR A CA 1
ATOM 717 C C . THR A 1 89 ? 16.071 6.399 -27.071 1.00 89.94 89 THR A C 1
ATOM 719 O O . THR A 1 89 ? 16.636 5.519 -27.704 1.00 89.94 89 THR A O 1
ATOM 722 N N . GLU A 1 90 ? 16.536 7.640 -27.019 1.00 90.56 90 GLU A N 1
ATOM 723 C CA . GLU A 1 90 ? 17.722 8.092 -27.753 1.00 90.56 90 GLU A CA 1
ATOM 724 C C . GLU A 1 90 ? 19.006 7.481 -27.177 1.00 90.56 90 GLU A C 1
ATOM 726 O O . GLU A 1 90 ? 19.794 6.898 -27.912 1.00 90.56 90 GLU A O 1
ATOM 731 N N . SER A 1 91 ? 19.187 7.536 -25.855 1.00 88.31 91 SER A N 1
ATOM 732 C CA . SER A 1 91 ? 20.453 7.154 -25.214 1.00 88.31 91 SER A CA 1
ATOM 733 C C . SER A 1 91 ? 20.664 5.645 -25.129 1.00 88.31 91 SER A C 1
ATOM 735 O O . SER A 1 91 ? 21.802 5.193 -25.187 1.00 88.31 91 SER A O 1
ATOM 737 N N . LEU A 1 92 ? 19.598 4.855 -24.946 1.00 87.69 92 LEU A N 1
ATOM 738 C CA . LEU A 1 92 ? 19.730 3.404 -24.752 1.00 87.69 92 LEU A CA 1
ATOM 739 C C . LEU A 1 92 ? 19.650 2.609 -26.055 1.00 87.69 92 LEU A C 1
ATOM 741 O O . LEU A 1 92 ? 20.146 1.485 -26.092 1.00 87.69 92 LEU A O 1
ATOM 745 N N . SER A 1 93 ? 19.068 3.175 -27.119 1.00 80.88 93 SER A N 1
ATOM 746 C CA . SER A 1 93 ? 19.007 2.497 -28.425 1.00 80.88 93 SER A CA 1
ATOM 747 C C . SER A 1 93 ? 20.374 2.413 -29.109 1.00 80.88 93 SER A C 1
ATOM 749 O O . SER A 1 93 ? 20.550 1.605 -30.015 1.00 80.88 93 SER A O 1
ATOM 751 N N . GLU A 1 94 ? 21.332 3.248 -28.699 1.00 83.31 94 GLU A N 1
ATOM 752 C CA . GLU A 1 94 ? 22.707 3.242 -29.213 1.00 83.31 94 GLU A CA 1
ATOM 753 C C . GLU A 1 94 ? 23.641 2.302 -28.433 1.00 83.31 94 GLU A C 1
ATOM 755 O O . GLU A 1 94 ? 24.792 2.112 -28.826 1.00 83.31 94 GLU A O 1
ATOM 760 N N . LEU A 1 95 ? 23.177 1.724 -27.320 1.00 87.31 95 LEU A N 1
ATOM 761 C CA . LEU A 1 95 ? 24.001 0.842 -26.499 1.00 87.31 95 LEU A CA 1
ATOM 762 C C . LEU A 1 95 ? 24.048 -0.573 -27.085 1.00 87.31 95 LEU A C 1
ATOM 764 O O . LEU A 1 95 ? 23.097 -1.057 -27.685 1.00 87.31 95 LEU A O 1
ATOM 768 N N . GLU A 1 96 ? 25.160 -1.273 -26.875 1.00 87.00 96 GLU A N 1
ATOM 769 C CA . GLU A 1 96 ? 25.248 -2.701 -27.177 1.00 87.00 96 GLU A CA 1
ATOM 770 C C . GLU A 1 96 ? 25.027 -3.515 -25.901 1.00 87.00 96 GLU A C 1
ATOM 772 O O . GLU A 1 96 ? 25.653 -3.268 -24.866 1.00 87.00 96 GLU A O 1
ATOM 777 N N . TRP A 1 97 ? 24.152 -4.521 -25.970 1.00 87.50 97 TRP A N 1
ATOM 778 C CA . TRP A 1 97 ? 23.961 -5.451 -24.862 1.00 87.50 97 TRP A CA 1
ATOM 779 C C . TRP A 1 97 ? 25.198 -6.343 -24.676 1.00 87.50 97 TRP A C 1
ATOM 781 O O . TRP A 1 97 ? 25.586 -7.089 -25.579 1.00 87.50 97 TRP A O 1
ATOM 791 N N . ILE A 1 98 ? 25.780 -6.331 -23.472 1.00 89.75 98 ILE A N 1
ATOM 792 C CA . ILE A 1 98 ? 26.934 -7.166 -23.114 1.00 89.75 98 ILE A CA 1
ATOM 793 C C . ILE A 1 98 ? 26.541 -8.174 -22.033 1.00 89.75 98 ILE A C 1
ATOM 795 O O . ILE A 1 98 ? 26.158 -7.813 -20.923 1.00 89.75 98 ILE A O 1
ATOM 799 N N . GLY A 1 99 ? 26.737 -9.459 -22.334 1.00 88.19 99 GLY A N 1
ATOM 800 C CA . GLY A 1 99 ? 26.581 -10.559 -21.384 1.00 88.19 99 GLY A CA 1
ATOM 801 C C . GLY A 1 99 ? 25.404 -11.481 -21.692 1.00 88.19 99 GLY A C 1
ATOM 802 O O . GLY A 1 99 ? 24.682 -11.317 -22.672 1.00 88.19 99 GLY A O 1
ATOM 803 N N . THR A 1 100 ? 25.225 -12.496 -20.847 1.00 83.00 100 THR A N 1
ATOM 804 C CA . THR A 1 100 ? 24.123 -13.463 -20.958 1.00 83.00 100 THR A CA 1
ATOM 805 C C . THR A 1 100 ? 23.303 -13.445 -19.669 1.00 83.00 100 THR A C 1
ATOM 807 O O . THR A 1 100 ? 23.893 -13.506 -18.587 1.00 83.00 100 THR A O 1
ATOM 810 N N . PRO A 1 101 ? 21.962 -13.340 -19.742 1.00 82.75 101 PRO A N 1
ATOM 811 C CA . PRO A 1 101 ? 21.123 -13.380 -18.550 1.00 82.75 101 PRO A CA 1
ATOM 812 C C . PRO A 1 101 ? 21.303 -14.680 -17.761 1.00 82.75 101 PRO A C 1
ATOM 814 O O . PRO A 1 101 ? 21.325 -15.778 -18.324 1.00 82.75 101 PRO A O 1
ATOM 817 N N . ASN A 1 102 ? 21.393 -14.564 -16.436 1.00 82.06 102 ASN A N 1
ATOM 818 C CA . ASN A 1 102 ? 21.538 -15.717 -15.554 1.00 82.06 102 ASN A CA 1
ATOM 819 C C . ASN A 1 102 ? 20.232 -16.512 -15.436 1.00 82.06 102 ASN A C 1
ATOM 821 O O . ASN A 1 102 ? 19.134 -15.970 -15.300 1.00 82.06 102 ASN A O 1
ATOM 825 N N . LEU A 1 103 ? 20.345 -17.838 -15.365 1.00 78.62 103 LEU A N 1
ATOM 826 C CA . LEU A 1 103 ? 19.195 -18.705 -15.141 1.00 78.62 103 LEU A CA 1
ATOM 827 C C . LEU A 1 103 ? 18.849 -18.785 -13.635 1.00 78.62 103 LEU A C 1
ATOM 829 O O . LEU A 1 103 ? 19.357 -19.647 -12.934 1.00 78.62 103 LEU A O 1
ATOM 833 N N . LEU A 1 104 ? 17.905 -17.959 -13.155 1.00 74.81 104 LEU A N 1
ATOM 834 C CA . LEU A 1 104 ? 17.476 -17.929 -11.732 1.00 74.81 104 LEU A CA 1
ATOM 835 C C . LEU A 1 104 ? 16.992 -19.281 -11.131 1.00 74.81 104 LEU A C 1
ATOM 837 O O . LEU A 1 104 ? 17.473 -19.708 -10.091 1.00 74.81 104 LEU A O 1
ATOM 841 N N . SER A 1 105 ? 16.041 -19.974 -11.771 1.00 77.06 105 SER A N 1
ATOM 842 C CA . SER A 1 105 ? 15.583 -21.343 -11.438 1.00 77.06 105 SER A CA 1
ATOM 843 C C . SER A 1 105 ? 15.840 -22.374 -12.555 1.00 77.06 105 SER A C 1
ATOM 845 O O . SER A 1 105 ? 15.774 -22.042 -13.735 1.00 77.06 105 SER A O 1
ATOM 847 N N . LYS A 1 106 ? 16.059 -23.649 -12.220 1.00 72.19 106 LYS A N 1
ATOM 848 C CA . LYS A 1 106 ? 16.146 -24.733 -13.223 1.00 72.19 106 LYS A CA 1
ATOM 849 C C . LYS A 1 106 ? 14.814 -24.995 -13.930 1.00 72.19 106 LYS A C 1
ATOM 851 O O . LYS A 1 106 ? 14.803 -25.421 -15.081 1.00 72.19 106 LYS A O 1
ATOM 856 N N . GLU A 1 107 ? 13.701 -24.720 -13.254 1.00 74.31 107 GLU A N 1
ATOM 857 C CA . GLU A 1 107 ? 12.354 -24.888 -13.790 1.00 74.31 107 GLU A CA 1
ATOM 858 C C . GLU A 1 107 ? 11.534 -23.618 -13.574 1.00 74.31 107 GLU A C 1
ATOM 860 O O . GLU A 1 107 ? 11.500 -23.053 -12.480 1.00 74.31 107 GLU A O 1
ATOM 865 N N . HIS A 1 108 ? 10.869 -23.162 -14.628 1.00 72.62 108 HIS A N 1
ATOM 866 C CA . HIS A 1 108 ? 9.891 -22.088 -14.558 1.00 72.62 108 HIS A CA 1
ATOM 867 C C . HIS A 1 108 ? 8.756 -22.430 -15.515 1.00 72.62 108 HIS A C 1
ATOM 869 O O . HIS A 1 108 ? 9.004 -22.834 -16.653 1.00 72.62 108 HIS A O 1
ATOM 875 N N . ILE A 1 109 ? 7.525 -22.333 -15.021 1.00 77.12 109 ILE A N 1
ATOM 876 C CA . ILE A 1 109 ? 6.320 -22.648 -15.783 1.00 77.12 109 ILE A CA 1
ATOM 877 C C . ILE A 1 109 ? 5.672 -21.332 -16.179 1.00 77.12 109 ILE A C 1
ATOM 879 O O . ILE A 1 109 ? 5.287 -20.531 -15.328 1.00 77.12 109 ILE A O 1
ATOM 883 N N . CYS A 1 110 ? 5.529 -21.127 -17.479 1.00 73.31 110 CYS A N 1
ATOM 884 C CA . CYS A 1 110 ? 4.845 -19.974 -18.023 1.00 73.31 110 CYS A CA 1
ATOM 885 C C . CYS A 1 110 ? 3.346 -20.227 -18.061 1.00 73.31 110 CYS A C 1
ATOM 887 O O . CYS A 1 110 ? 2.853 -20.891 -18.967 1.00 73.31 110 CYS A O 1
ATOM 889 N N . TRP A 1 111 ? 2.624 -19.688 -17.084 1.00 79.25 111 TRP A N 1
ATOM 890 C CA . TRP A 1 111 ? 1.165 -19.709 -17.071 1.00 79.25 111 TRP A CA 1
ATOM 891 C C . TRP A 1 111 ? 0.633 -18.654 -18.037 1.00 79.25 111 TRP A C 1
ATOM 893 O O . TRP A 1 111 ? 0.837 -17.458 -17.829 1.00 79.25 111 TRP A O 1
ATOM 903 N N . ASP A 1 112 ? -0.055 -19.094 -19.085 1.00 76.69 112 ASP A N 1
ATOM 904 C CA . ASP A 1 112 ? -0.560 -18.250 -20.170 1.00 76.69 112 ASP A CA 1
ATOM 905 C C . ASP A 1 112 ? -1.400 -17.079 -19.652 1.00 76.69 112 ASP A C 1
ATOM 907 O O . ASP A 1 112 ? -1.207 -15.944 -20.077 1.00 76.69 112 ASP A O 1
ATOM 911 N N . ILE A 1 113 ? -2.262 -17.326 -18.666 1.00 78.50 113 ILE A N 1
ATOM 912 C CA . ILE A 1 113 ? -3.121 -16.301 -18.074 1.00 78.50 113 ILE A CA 1
ATOM 913 C C . ILE A 1 113 ? -2.327 -15.132 -17.462 1.00 78.50 113 ILE A C 1
ATOM 915 O O . ILE A 1 113 ? -2.771 -13.991 -17.562 1.00 78.50 113 ILE A O 1
ATOM 919 N N . ILE A 1 114 ? -1.145 -15.376 -16.876 1.00 77.06 114 ILE A N 1
ATOM 920 C CA . ILE A 1 114 ? -0.296 -14.317 -16.297 1.00 77.06 114 ILE A CA 1
ATOM 921 C C . ILE A 1 114 ? 0.199 -13.394 -17.409 1.00 77.06 114 ILE A C 1
ATOM 923 O O . ILE A 1 114 ? 0.057 -12.180 -17.307 1.00 77.06 114 ILE A O 1
ATOM 927 N N . TYR A 1 115 ? 0.715 -13.968 -18.496 1.00 79.00 115 TYR A N 1
ATOM 928 C CA . TYR A 1 115 ? 1.256 -13.198 -19.615 1.00 79.00 115 TYR A CA 1
ATOM 929 C C . TYR A 1 115 ? 0.169 -12.524 -20.454 1.00 79.00 115 TYR A C 1
ATOM 931 O O . TYR A 1 115 ? 0.349 -11.384 -20.864 1.00 79.00 115 TYR A O 1
ATOM 939 N N . ARG A 1 116 ? -0.993 -13.165 -20.645 1.00 82.75 116 ARG A N 1
ATOM 940 C CA . ARG A 1 116 ? -2.162 -12.519 -21.272 1.00 82.75 116 ARG A CA 1
ATOM 941 C C . ARG A 1 116 ? -2.620 -11.308 -20.470 1.00 82.75 116 ARG A C 1
ATOM 943 O O . ARG A 1 116 ? -2.952 -10.282 -21.052 1.00 82.75 116 ARG A O 1
ATOM 950 N N . THR A 1 117 ? -2.632 -11.436 -19.143 1.00 82.31 117 THR A N 1
ATOM 951 C CA . THR A 1 117 ? -3.005 -10.335 -18.249 1.00 82.31 117 THR A CA 1
ATOM 952 C C . THR A 1 117 ? -1.966 -9.224 -18.329 1.00 82.31 117 THR A C 1
ATOM 954 O O . THR A 1 117 ? -2.347 -8.079 -18.532 1.00 82.31 117 THR A O 1
ATOM 957 N N . ALA A 1 118 ? -0.674 -9.559 -18.240 1.00 83.31 118 ALA A N 1
ATOM 958 C CA . ALA A 1 118 ? 0.435 -8.615 -18.366 1.00 83.31 118 ALA A CA 1
ATOM 959 C C . ALA A 1 118 ? 0.375 -7.813 -19.680 1.00 83.31 118 ALA A C 1
ATOM 961 O O . ALA A 1 118 ? 0.470 -6.590 -19.652 1.00 83.31 118 ALA A O 1
ATOM 962 N N . GLU A 1 119 ? 0.113 -8.485 -20.806 1.00 84.75 119 GLU A N 1
ATOM 963 C CA . GLU A 1 119 ? -0.057 -7.840 -22.112 1.00 84.75 119 GLU A CA 1
ATOM 964 C C . GLU A 1 119 ? -1.261 -6.888 -22.131 1.00 84.75 119 GLU A C 1
ATOM 966 O O . GLU A 1 119 ? -1.156 -5.747 -22.573 1.00 84.75 119 GLU A O 1
ATOM 971 N N . ALA A 1 120 ? -2.404 -7.330 -21.597 1.00 86.81 120 ALA A N 1
ATOM 972 C CA . ALA A 1 120 ? -3.633 -6.539 -21.562 1.00 86.81 120 ALA A CA 1
ATOM 973 C C . ALA A 1 120 ? -3.547 -5.310 -20.640 1.00 86.81 120 ALA A C 1
ATOM 975 O O . ALA A 1 120 ? -4.316 -4.363 -20.805 1.00 86.81 120 ALA A O 1
ATOM 976 N N . VAL A 1 121 ? -2.637 -5.325 -19.661 1.00 87.88 121 VAL A N 1
ATOM 977 C CA . VAL A 1 121 ? -2.466 -4.246 -18.675 1.00 87.88 121 VAL A CA 1
ATOM 978 C C . VAL A 1 121 ? -1.237 -3.379 -18.952 1.00 87.88 121 VAL A C 1
ATOM 980 O O . VAL A 1 121 ? -0.848 -2.587 -18.086 1.00 87.88 121 VAL A O 1
ATOM 983 N N . LYS A 1 122 ? -0.625 -3.495 -20.141 1.00 89.62 122 LYS A N 1
ATOM 984 C CA . LYS A 1 122 ? 0.478 -2.622 -20.554 1.00 89.62 122 LYS A CA 1
ATOM 985 C C . LYS A 1 122 ? 0.048 -1.165 -20.475 1.00 89.62 122 LYS A C 1
ATOM 987 O O . LYS A 1 122 ? -0.953 -0.742 -21.054 1.00 89.62 122 LYS A O 1
ATOM 992 N N . LYS A 1 123 ? 0.826 -0.396 -19.724 1.00 90.56 123 LYS A N 1
ATOM 993 C CA . LYS A 1 123 ? 0.576 1.023 -19.522 1.00 90.56 123 LYS A CA 1
ATOM 994 C C . LYS A 1 123 ? 1.231 1.824 -20.661 1.00 90.56 123 LYS A C 1
ATOM 996 O O . LYS A 1 123 ? 2.421 1.622 -20.904 1.00 90.56 123 LYS A O 1
ATOM 1001 N N . PRO A 1 124 ? 0.509 2.726 -21.347 1.00 91.12 124 PRO A N 1
ATOM 1002 C CA . PRO A 1 124 ? 1.129 3.688 -22.253 1.00 91.12 124 PRO A CA 1
ATOM 1003 C C . PRO A 1 124 ? 1.868 4.786 -21.471 1.00 91.12 124 PRO A C 1
ATOM 1005 O O . PRO A 1 124 ? 1.625 4.993 -20.279 1.00 91.12 124 PRO A O 1
ATOM 1008 N N . LEU A 1 125 ? 2.748 5.522 -22.149 1.00 91.00 125 LEU A N 1
ATOM 1009 C CA . LEU A 1 125 ? 3.306 6.759 -21.603 1.00 91.00 125 LEU A CA 1
ATOM 1010 C C . LEU A 1 125 ? 2.149 7.703 -21.238 1.00 91.00 125 LEU A C 1
ATOM 1012 O O . LEU A 1 125 ? 1.262 7.944 -22.060 1.00 91.00 125 LEU A O 1
ATOM 1016 N N . THR A 1 126 ? 2.131 8.209 -20.006 1.00 86.19 126 THR A N 1
ATOM 1017 C CA . THR A 1 126 ? 1.117 9.188 -19.596 1.00 86.19 126 THR A CA 1
ATOM 1018 C C . THR A 1 126 ? 1.638 10.590 -19.878 1.00 86.19 126 THR A C 1
ATOM 1020 O O . THR A 1 126 ? 2.707 10.964 -19.403 1.00 86.19 126 THR A O 1
ATOM 1023 N N . HIS A 1 127 ? 0.864 11.375 -20.626 1.00 65.19 127 HIS A N 1
ATOM 1024 C CA . HIS A 1 127 ? 1.109 12.801 -20.821 1.00 65.19 127 HIS A CA 1
ATOM 1025 C C . HIS A 1 127 ? 0.398 13.574 -19.701 1.00 65.19 127 HIS A C 1
ATOM 1027 O O . HIS A 1 127 ? -0.829 13.573 -19.647 1.00 65.19 127 HIS A O 1
ATOM 1033 N N . GLY A 1 128 ? 1.150 14.186 -18.791 1.00 61.12 128 GLY A N 1
ATOM 1034 C CA . GLY A 1 128 ? 0.618 14.969 -17.674 1.00 61.12 128 GLY A CA 1
ATOM 1035 C C . GLY A 1 128 ? 1.735 15.719 -16.954 1.00 61.12 128 GLY A C 1
ATOM 1036 O O . GLY A 1 128 ? 2.901 15.343 -17.104 1.00 61.12 128 GLY A O 1
ATOM 1037 N N . ASP A 1 129 ? 1.365 16.785 -16.237 1.00 54.50 129 ASP A N 1
ATOM 1038 C CA . ASP A 1 129 ? 2.286 17.613 -15.452 1.00 54.50 129 ASP A CA 1
ATOM 1039 C C . ASP A 1 129 ? 3.105 16.723 -14.507 1.00 54.50 129 ASP A C 1
ATOM 1041 O O . ASP A 1 129 ? 2.621 15.691 -14.036 1.00 54.50 129 ASP A O 1
ATOM 1045 N N . GLY A 1 130 ? 4.387 17.054 -14.344 1.00 61.34 130 GLY A N 1
ATOM 1046 C CA . GLY A 1 130 ? 5.382 16.179 -13.730 1.00 61.34 130 GLY A CA 1
ATOM 1047 C C . GLY A 1 130 ? 5.007 15.651 -12.343 1.00 61.34 130 GLY A C 1
ATOM 1048 O O . GLY A 1 130 ? 4.076 16.108 -11.689 1.00 61.34 130 GLY A O 1
ATOM 1049 N N . LEU A 1 131 ? 5.766 14.663 -11.868 1.00 68.69 131 LEU A N 1
ATOM 1050 C CA . LEU A 1 131 ? 5.615 14.169 -10.500 1.00 68.69 131 LEU A CA 1
ATOM 1051 C C . LEU A 1 131 ? 5.894 15.305 -9.500 1.00 68.69 131 LEU A C 1
ATOM 1053 O O . LEU A 1 131 ? 7.054 15.645 -9.292 1.00 68.69 131 LEU A O 1
ATOM 1057 N N . GLU A 1 132 ? 4.857 15.865 -8.881 1.00 67.19 132 GLU A N 1
ATOM 1058 C CA . GLU A 1 132 ? 4.997 16.793 -7.756 1.00 67.19 132 GLU A CA 1
ATOM 1059 C C . GLU A 1 132 ? 5.062 16.014 -6.440 1.00 67.19 132 GLU A C 1
ATOM 1061 O O . GLU A 1 132 ? 4.242 15.132 -6.157 1.00 67.19 132 GLU A O 1
ATOM 1066 N N . ILE A 1 133 ? 6.080 16.314 -5.636 1.00 72.38 133 ILE A N 1
ATOM 1067 C CA . ILE A 1 133 ? 6.349 15.614 -4.383 1.00 72.38 133 ILE A CA 1
ATOM 1068 C C . ILE A 1 133 ? 6.036 16.557 -3.232 1.00 72.38 133 ILE A C 1
ATOM 1070 O O . ILE A 1 133 ? 6.791 17.476 -2.925 1.00 72.38 133 ILE A O 1
ATOM 1074 N N . GLU A 1 134 ? 4.903 16.295 -2.595 1.00 75.81 134 GLU A N 1
ATOM 1075 C CA . GLU A 1 134 ? 4.492 16.969 -1.370 1.00 75.81 134 GLU A CA 1
ATOM 1076 C C . GLU A 1 134 ? 5.463 16.643 -0.222 1.00 75.81 134 GLU A C 1
ATOM 1078 O O . GLU A 1 134 ? 5.825 15.471 -0.048 1.00 75.81 134 GLU A O 1
ATOM 1083 N N . PRO A 1 135 ? 5.852 17.631 0.606 1.00 74.06 135 PRO A N 1
ATOM 1084 C CA . PRO A 1 135 ? 6.733 17.398 1.740 1.00 74.06 135 PRO A CA 1
ATOM 1085 C C . PRO A 1 135 ? 6.200 16.327 2.696 1.00 74.06 135 PRO A C 1
ATOM 1087 O O . PRO A 1 135 ? 5.004 16.271 3.010 1.00 74.06 135 PRO A O 1
ATOM 1090 N N . PHE A 1 136 ? 7.116 15.511 3.225 1.00 75.94 136 PHE A N 1
ATOM 1091 C CA . PHE A 1 136 ? 6.800 14.578 4.300 1.00 75.94 136 PHE A CA 1
ATOM 1092 C C . PHE A 1 136 ? 6.230 15.337 5.503 1.00 75.94 136 PHE A C 1
ATOM 1094 O O . PHE A 1 136 ? 6.839 16.278 6.012 1.00 75.94 136 PHE A O 1
ATOM 1101 N N . GLN A 1 137 ? 5.091 14.868 6.006 1.00 72.44 137 GLN A N 1
ATOM 1102 C CA . GLN A 1 137 ? 4.537 15.299 7.283 1.00 72.44 137 GLN A CA 1
ATOM 1103 C C . GLN A 1 137 ? 4.287 14.076 8.164 1.00 72.44 137 GLN A C 1
ATOM 1105 O O . GLN A 1 137 ? 3.747 13.062 7.706 1.00 72.44 137 GLN A O 1
ATOM 1110 N N . SER A 1 138 ? 4.715 14.166 9.422 1.00 70.19 138 SER A N 1
ATOM 1111 C CA . SER A 1 138 ? 4.406 13.179 10.452 1.00 70.19 138 SER A CA 1
ATOM 1112 C C . SER A 1 138 ? 2.971 13.361 10.934 1.00 70.19 138 SER A C 1
ATOM 1114 O O . SER A 1 138 ? 2.492 14.481 11.076 1.00 70.19 138 SER A O 1
ATOM 1116 N N . SER A 1 139 ? 2.299 12.252 11.219 1.00 73.06 139 SER A N 1
ATOM 1117 C CA . SER A 1 139 ? 0.949 12.259 11.774 1.00 73.06 139 SER A CA 1
ATOM 1118 C C . SER A 1 139 ? 0.986 12.566 13.271 1.00 73.06 139 SER A C 1
ATOM 1120 O O . SER A 1 139 ? 1.593 11.814 14.027 1.00 73.06 139 SER A O 1
ATOM 1122 N N . GLU A 1 140 ? 0.290 13.613 13.710 1.00 71.75 140 GLU A N 1
ATOM 1123 C CA . GLU A 1 140 ? 0.252 14.025 15.126 1.00 71.75 140 GLU A CA 1
ATOM 1124 C C . GLU A 1 140 ? -0.550 13.066 16.021 1.00 71.75 140 GLU A C 1
ATOM 1126 O O . GLU A 1 140 ? -0.329 13.003 17.226 1.00 71.75 140 GLU A O 1
ATOM 1131 N N . LEU A 1 141 ? -1.483 12.302 15.439 1.00 75.38 141 LEU A N 1
ATOM 1132 C CA . LEU A 1 141 ? -2.319 11.350 16.183 1.00 75.38 141 LEU A CA 1
ATOM 1133 C C . LEU A 1 141 ? -1.641 10.001 16.450 1.00 75.38 141 LEU A C 1
ATOM 1135 O O . LEU A 1 141 ? -2.207 9.178 17.172 1.00 75.38 141 LEU A O 1
ATOM 1139 N N . ILE A 1 142 ? -0.481 9.746 15.842 1.00 79.25 142 ILE A N 1
ATOM 1140 C CA . ILE A 1 142 ? 0.239 8.482 16.003 1.00 79.25 142 ILE A CA 1
ATOM 1141 C C . ILE A 1 142 ? 1.107 8.576 17.258 1.00 79.25 142 ILE A C 1
ATOM 1143 O O . ILE A 1 142 ? 1.885 9.515 17.403 1.00 79.25 142 ILE A O 1
ATOM 1147 N N . SER A 1 143 ? 0.958 7.609 18.164 1.00 75.81 143 SER A N 1
ATOM 1148 C CA . SER A 1 143 ? 1.721 7.535 19.413 1.00 75.81 143 SER A CA 1
ATOM 1149 C C . SER A 1 143 ? 2.626 6.308 19.422 1.00 75.81 143 SER A C 1
ATOM 1151 O O . SER A 1 143 ? 2.158 5.177 19.280 1.00 75.81 143 SER A O 1
ATOM 1153 N N . ASP A 1 144 ? 3.914 6.536 19.682 1.00 73.62 144 ASP A N 1
ATOM 1154 C CA . ASP A 1 144 ? 4.910 5.470 19.813 1.00 73.62 144 ASP A CA 1
ATOM 1155 C C . ASP A 1 144 ? 4.827 4.728 21.160 1.00 73.62 144 ASP A C 1
ATOM 1157 O O . ASP A 1 144 ? 5.403 3.648 21.315 1.00 73.62 144 ASP A O 1
ATOM 1161 N N . ASP A 1 145 ? 4.075 5.261 22.131 1.00 76.31 145 ASP A N 1
ATOM 1162 C CA . ASP A 1 145 ? 4.001 4.744 23.508 1.00 76.31 145 ASP A CA 1
ATOM 1163 C C . ASP A 1 145 ? 3.398 3.332 23.595 1.00 76.31 145 ASP A C 1
ATOM 1165 O O . ASP A 1 145 ? 3.528 2.637 24.606 1.00 76.31 145 ASP A O 1
ATOM 1169 N N . LEU A 1 146 ? 2.706 2.898 22.540 1.00 73.88 146 LEU A N 1
ATOM 1170 C CA . LEU A 1 146 ? 2.066 1.587 22.453 1.00 73.88 146 LEU A CA 1
ATOM 1171 C C . LEU A 1 146 ? 2.996 0.497 21.910 1.00 73.88 146 LEU A C 1
ATOM 1173 O O . LEU A 1 146 ? 2.666 -0.691 22.014 1.00 73.88 146 LEU A O 1
ATOM 1177 N N . TYR A 1 147 ? 4.141 0.871 21.340 1.00 82.12 147 TYR A N 1
ATOM 1178 C CA . TYR A 1 147 ? 5.086 -0.070 20.753 1.00 82.12 147 TYR A CA 1
ATOM 1179 C C . TYR A 1 147 ? 6.084 -0.582 21.787 1.00 82.12 147 TYR A C 1
ATOM 1181 O O . TYR A 1 147 ? 6.446 0.088 22.751 1.00 82.12 147 TYR A O 1
ATOM 1189 N N . LYS A 1 148 ? 6.593 -1.798 21.575 1.00 81.44 148 LYS A N 1
ATOM 1190 C CA . LYS A 1 148 ? 7.553 -2.446 22.490 1.00 81.44 148 LYS A CA 1
ATOM 1191 C C . LYS A 1 148 ? 8.988 -1.895 22.375 1.00 81.44 148 LYS A C 1
ATOM 1193 O O . LYS A 1 148 ? 9.937 -2.605 22.698 1.00 81.44 148 LYS A O 1
ATOM 1198 N N . GLY A 1 149 ? 9.154 -0.659 21.895 1.00 81.75 149 GLY A N 1
ATOM 1199 C CA . GLY A 1 149 ? 10.455 -0.008 21.700 1.00 81.75 149 GLY A CA 1
ATOM 1200 C C . GLY A 1 149 ? 11.324 -0.637 20.606 1.00 81.75 149 GLY A C 1
ATOM 1201 O O . GLY A 1 149 ? 12.542 -0.474 20.625 1.00 81.75 149 GLY A O 1
ATOM 1202 N N . PHE A 1 150 ? 10.727 -1.389 19.677 1.00 85.19 150 PHE A N 1
ATOM 1203 C CA . PHE A 1 150 ? 11.457 -1.940 18.538 1.00 85.19 150 PHE A CA 1
ATOM 1204 C C . PHE A 1 150 ? 11.811 -0.845 17.536 1.00 85.19 150 PHE A C 1
ATOM 1206 O O . PHE A 1 150 ? 10.997 0.022 17.232 1.00 85.19 150 PHE A O 1
ATOM 1213 N N . THR A 1 151 ? 13.001 -0.943 16.950 1.00 87.31 151 THR A N 1
ATOM 1214 C CA . THR A 1 151 ? 13.348 -0.136 15.770 1.00 87.31 151 THR A CA 1
ATOM 1215 C C . THR A 1 151 ? 12.614 -0.650 14.528 1.00 87.31 151 THR A C 1
ATOM 1217 O O . THR A 1 151 ? 12.346 -1.852 14.420 1.00 87.31 151 THR A O 1
ATOM 1220 N N . ALA A 1 152 ? 12.338 0.210 13.541 1.00 84.81 152 ALA A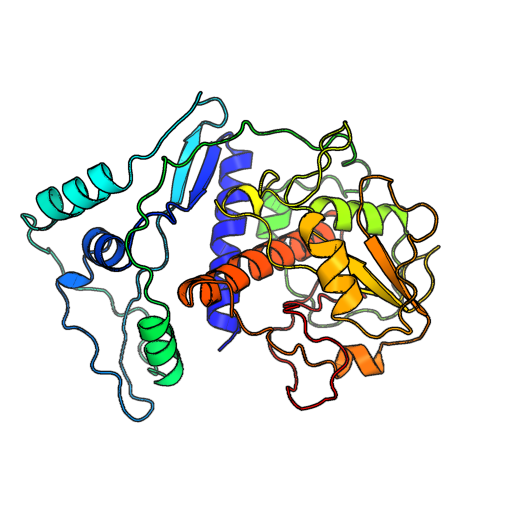 N 1
ATOM 1221 C CA . ALA A 1 152 ? 11.698 -0.228 12.297 1.00 84.81 152 ALA A CA 1
ATOM 1222 C C . ALA A 1 152 ? 12.534 -1.312 11.582 1.00 84.81 152 ALA A C 1
ATOM 1224 O O . ALA A 1 152 ? 11.987 -2.340 11.175 1.00 84.81 152 ALA A O 1
ATOM 1225 N N . ARG A 1 153 ? 13.868 -1.196 11.576 1.00 87.94 153 ARG A N 1
ATOM 1226 C CA . ARG A 1 153 ? 14.787 -2.261 11.138 1.00 87.94 153 ARG A CA 1
ATOM 1227 C C . ARG A 1 153 ? 14.544 -3.603 11.827 1.00 87.94 153 ARG A C 1
ATOM 1229 O O . ARG A 1 153 ? 14.588 -4.649 11.174 1.00 87.94 153 ARG A O 1
ATOM 1236 N N . GLU A 1 154 ? 14.352 -3.620 13.143 1.00 89.62 154 GLU A N 1
ATOM 1237 C CA . GLU A 1 154 ? 14.070 -4.862 13.862 1.00 89.62 154 GLU A CA 1
ATOM 1238 C C . GLU A 1 154 ? 12.727 -5.444 13.463 1.00 89.62 154 GLU A C 1
ATOM 1240 O O . GLU A 1 154 ? 12.666 -6.639 13.170 1.00 89.62 154 GLU A O 1
ATOM 1245 N N . VAL A 1 155 ? 11.691 -4.607 13.397 1.00 89.00 155 VAL A N 1
ATOM 1246 C CA . VAL A 1 155 ? 10.345 -5.027 13.008 1.00 89.00 155 VAL A CA 1
ATOM 1247 C C . VAL A 1 155 ? 10.369 -5.643 11.610 1.00 89.00 155 VAL A C 1
ATOM 1249 O O . VAL A 1 155 ? 9.961 -6.791 11.437 1.00 89.00 155 VAL A O 1
ATOM 1252 N N . VAL A 1 156 ? 10.949 -4.950 10.627 1.00 87.88 156 VAL A N 1
ATOM 1253 C CA . VAL A 1 156 ? 11.041 -5.419 9.235 1.00 87.88 156 VAL A CA 1
ATOM 1254 C C . VAL A 1 156 ? 11.783 -6.757 9.135 1.00 87.88 156 VAL A C 1
ATOM 1256 O O . VAL A 1 156 ? 11.340 -7.661 8.423 1.00 87.88 156 VAL A O 1
ATOM 1259 N N . ARG A 1 157 ? 12.894 -6.933 9.865 1.00 87.62 157 ARG A N 1
ATOM 1260 C CA . ARG A 1 157 ? 13.710 -8.160 9.784 1.00 87.62 157 ARG A CA 1
ATOM 1261 C C . ARG A 1 157 ? 13.125 -9.337 10.565 1.00 87.62 157 ARG A C 1
ATOM 1263 O O . ARG A 1 157 ? 13.307 -10.489 10.150 1.00 87.62 157 ARG A O 1
ATOM 1270 N N . LYS A 1 158 ? 12.464 -9.080 11.697 1.00 88.25 158 LYS A N 1
ATOM 1271 C CA . LYS A 1 158 ? 11.951 -10.115 12.613 1.00 88.25 158 LYS A CA 1
ATOM 1272 C C . LYS A 1 158 ? 10.512 -10.524 12.310 1.00 88.25 158 LYS A C 1
ATOM 1274 O O . LYS A 1 158 ? 10.144 -11.648 12.643 1.00 88.25 158 LYS A O 1
ATOM 1279 N N . ARG A 1 159 ? 9.724 -9.687 11.628 1.00 86.62 159 ARG A N 1
ATOM 1280 C CA . ARG A 1 159 ? 8.342 -10.004 11.248 1.00 86.62 159 ARG A CA 1
ATOM 1281 C C . ARG A 1 159 ? 8.254 -11.337 10.500 1.00 86.62 159 ARG A C 1
ATOM 1283 O O . ARG A 1 159 ? 8.985 -11.584 9.536 1.00 86.62 159 ARG A O 1
ATOM 1290 N N . ARG A 1 160 ? 7.313 -12.185 10.908 1.00 82.88 160 ARG A N 1
ATOM 1291 C CA . ARG A 1 160 ? 6.944 -13.432 10.230 1.00 82.88 160 ARG A CA 1
ATOM 1292 C C . ARG A 1 160 ? 5.429 -13.534 10.121 1.00 82.88 160 ARG A C 1
ATOM 1294 O O . ARG A 1 160 ? 4.704 -12.898 10.881 1.00 82.88 160 ARG A O 1
ATOM 1301 N N . SER A 1 161 ? 4.973 -14.328 9.161 1.00 83.12 161 SER A N 1
ATOM 1302 C CA . SER A 1 161 ? 3.566 -14.699 9.057 1.00 83.12 161 SER A CA 1
ATOM 1303 C C . SER A 1 161 ? 3.209 -15.701 10.141 1.00 83.12 161 SER A C 1
ATOM 1305 O O . SER A 1 161 ? 3.900 -16.707 10.300 1.00 83.12 161 SER A O 1
ATOM 1307 N N . ALA A 1 162 ? 2.139 -15.419 10.879 1.00 81.94 162 ALA A N 1
ATOM 1308 C CA . ALA A 1 162 ? 1.567 -16.380 11.802 1.00 81.94 162 ALA A CA 1
ATOM 1309 C C . ALA A 1 162 ? 1.054 -17.597 11.021 1.00 81.94 162 ALA A C 1
ATOM 1311 O O . ALA A 1 162 ? 0.363 -17.455 10.007 1.00 81.94 162 ALA A O 1
ATOM 1312 N N . VAL A 1 163 ? 1.405 -18.781 11.512 1.00 81.25 163 VAL A N 1
ATOM 1313 C CA . VAL A 1 163 ? 0.897 -20.073 11.025 1.00 81.25 163 VAL A CA 1
ATOM 1314 C C . VAL A 1 163 ? -0.241 -20.603 11.893 1.00 81.25 163 VAL A C 1
ATOM 1316 O O . VAL A 1 163 ? -1.054 -21.378 11.403 1.00 81.25 163 VAL A O 1
ATOM 1319 N N . ASP A 1 164 ? -0.315 -20.154 13.146 1.00 77.62 164 ASP A N 1
ATOM 1320 C CA . ASP A 1 164 ? -1.383 -20.467 14.089 1.00 77.62 164 ASP A CA 1
ATOM 1321 C C . ASP A 1 164 ? -1.592 -19.286 15.050 1.00 77.62 164 ASP A C 1
ATOM 1323 O O . ASP A 1 164 ? -0.675 -18.483 15.251 1.00 77.62 164 ASP A O 1
ATOM 1327 N N . MET A 1 165 ? -2.794 -19.174 15.612 1.00 78.69 165 MET A N 1
ATOM 1328 C CA . MET A 1 165 ? -3.199 -18.103 16.529 1.00 78.69 165 MET A CA 1
ATOM 1329 C C . MET A 1 165 ? -3.736 -18.716 17.825 1.00 78.69 165 MET A C 1
ATOM 1331 O O . MET A 1 165 ? -4.422 -19.734 17.792 1.00 78.69 165 MET A O 1
ATOM 1335 N N . ASP A 1 166 ? -3.479 -18.084 18.972 1.00 81.88 166 ASP A N 1
ATOM 1336 C CA . ASP A 1 166 ? -3.804 -18.664 20.287 1.00 81.88 166 ASP A CA 1
ATOM 1337 C C . ASP A 1 166 ? -5.314 -18.740 20.593 1.00 81.88 166 ASP A C 1
ATOM 1339 O O . ASP A 1 166 ? -5.741 -19.450 21.504 1.00 81.88 166 ASP A O 1
ATOM 1343 N N . GLY A 1 167 ? -6.137 -17.999 19.842 1.00 82.56 167 GLY A N 1
ATOM 1344 C CA . GLY A 1 167 ? -7.583 -17.946 20.019 1.00 82.56 167 GLY A CA 1
ATOM 1345 C C . GLY A 1 167 ? -8.024 -17.429 21.392 1.00 82.56 167 GLY A C 1
ATOM 1346 O O . GLY A 1 167 ? -9.175 -17.652 21.775 1.00 82.56 167 GLY A O 1
ATOM 1347 N N . VAL A 1 168 ? -7.156 -16.754 22.147 1.00 83.25 168 VAL A N 1
ATOM 1348 C CA . VAL A 1 168 ? -7.439 -16.202 23.483 1.00 83.25 168 VAL A CA 1
ATOM 1349 C C . VAL A 1 168 ? -7.003 -14.749 23.625 1.00 83.25 168 VAL A C 1
ATOM 1351 O O . VAL A 1 168 ? -7.598 -14.044 24.439 1.00 83.25 168 VAL A O 1
ATOM 1354 N N . HIS A 1 169 ? -6.051 -14.286 22.814 1.00 85.62 169 HIS A N 1
ATOM 1355 C CA . HIS A 1 169 ? -5.579 -12.911 22.820 1.00 85.62 169 HIS A CA 1
ATOM 1356 C C . HIS A 1 169 ? -6.715 -11.913 22.562 1.00 85.62 169 HIS A C 1
ATOM 1358 O O . HIS A 1 169 ? -7.687 -12.196 21.859 1.00 85.62 169 HIS A O 1
ATOM 1364 N N . VAL A 1 170 ? -6.620 -10.732 23.175 1.00 87.94 170 VAL A N 1
ATOM 1365 C CA . VAL A 1 170 ? -7.577 -9.643 22.970 1.00 87.94 170 VAL A CA 1
ATOM 1366 C C . VAL A 1 170 ? -6.815 -8.331 22.875 1.00 87.94 170 VAL A C 1
ATOM 1368 O O . VAL A 1 170 ? -5.991 -8.020 23.734 1.00 87.94 170 VAL A O 1
ATOM 1371 N N . MET A 1 171 ? -7.120 -7.546 21.846 1.00 89.69 171 MET A N 1
ATOM 1372 C CA . MET A 1 171 ? -6.516 -6.239 21.613 1.00 89.69 171 MET A CA 1
ATOM 1373 C C . MET A 1 171 ? -7.334 -5.138 22.296 1.00 89.69 171 MET A C 1
ATOM 1375 O O . MET A 1 171 ? -8.563 -5.196 22.337 1.00 89.69 171 MET A O 1
ATOM 1379 N N . LYS A 1 172 ? -6.678 -4.104 22.827 1.00 91.38 172 LYS A N 1
ATOM 1380 C CA . LYS A 1 172 ? -7.377 -2.901 23.305 1.00 91.38 172 LYS A CA 1
ATOM 1381 C C . LYS A 1 172 ? -7.828 -2.047 22.118 1.00 91.38 172 LYS A C 1
ATOM 1383 O O . LYS A 1 172 ? -7.117 -1.962 21.118 1.00 91.38 172 LYS A O 1
ATOM 1388 N N . ARG A 1 173 ? -8.982 -1.388 22.234 1.00 92.62 173 ARG A N 1
ATOM 1389 C CA . ARG A 1 173 ? -9.522 -0.500 21.191 1.00 92.62 173 ARG A CA 1
ATOM 1390 C C . ARG A 1 173 ? -8.550 0.606 20.795 1.00 92.62 173 ARG A C 1
ATOM 1392 O O . ARG A 1 173 ? -8.437 0.913 19.616 1.00 92.62 173 ARG A O 1
ATOM 1399 N N . GLU A 1 174 ? -7.833 1.171 21.755 1.00 91.50 174 GLU A N 1
ATOM 1400 C CA . GLU A 1 174 ? -6.896 2.270 21.524 1.00 91.50 174 GLU A CA 1
ATOM 1401 C C . GLU A 1 174 ? -5.727 1.807 20.640 1.00 91.50 174 GLU A C 1
ATOM 1403 O O . GLU A 1 174 ? -5.409 2.457 19.648 1.00 91.50 174 GLU A O 1
ATOM 1408 N N . THR A 1 175 ? -5.171 0.624 20.923 1.00 91.06 175 THR A N 1
ATOM 1409 C CA . THR A 1 175 ? -4.163 -0.024 20.070 1.00 91.06 175 THR A CA 1
ATOM 1410 C C . THR A 1 175 ? -4.718 -0.330 18.682 1.00 91.06 175 THR A C 1
ATOM 1412 O O . THR A 1 175 ? -4.064 -0.050 17.686 1.00 91.06 175 THR A O 1
ATOM 1415 N N . PHE A 1 176 ? -5.942 -0.855 18.600 1.00 93.00 176 PHE A N 1
ATOM 1416 C CA . PHE A 1 176 ? -6.580 -1.157 17.321 1.00 93.00 176 PHE A CA 1
ATOM 1417 C C . PHE A 1 176 ? -6.740 0.093 16.444 1.00 93.00 176 PHE A C 1
ATOM 1419 O O . PHE A 1 176 ? -6.387 0.064 15.269 1.00 93.00 176 PHE A O 1
ATOM 1426 N N . TYR A 1 177 ? -7.208 1.211 17.004 1.00 92.69 177 TYR A N 1
ATOM 1427 C CA . TYR A 1 177 ? -7.325 2.463 16.255 1.00 92.69 177 TYR A CA 1
ATOM 1428 C C . TYR A 1 177 ? -5.974 3.029 15.819 1.00 92.69 177 TYR A C 1
ATOM 1430 O O . TYR A 1 177 ? -5.895 3.572 14.722 1.00 92.69 177 TYR A O 1
ATOM 1438 N N . GLN A 1 178 ? -4.918 2.865 16.618 1.00 90.88 178 GLN A N 1
ATOM 1439 C CA . GLN A 1 178 ? -3.566 3.290 16.241 1.00 90.88 178 GLN A CA 1
ATOM 1440 C C . GLN A 1 178 ? -3.054 2.51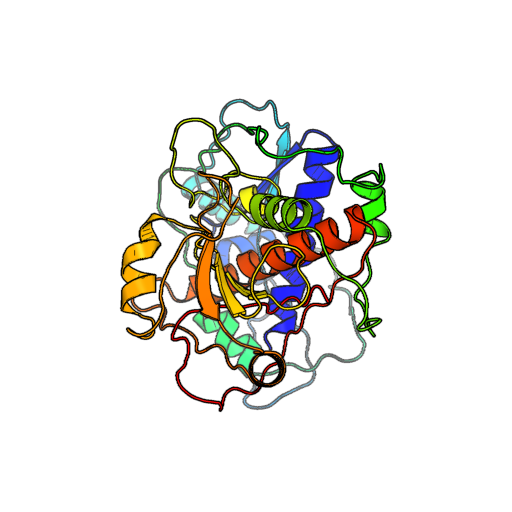9 15.020 1.00 90.88 178 GLN A C 1
ATOM 1442 O O . GLN A 1 178 ? -2.638 3.137 14.043 1.00 90.88 178 GLN A O 1
ATOM 1447 N N . ILE A 1 179 ? -3.248 1.196 14.984 1.00 91.38 179 ILE A N 1
ATOM 1448 C CA . ILE A 1 179 ? -2.948 0.383 13.792 1.00 91.38 179 ILE A CA 1
ATOM 1449 C C . ILE A 1 179 ? -3.732 0.882 12.565 1.00 91.38 179 ILE A C 1
ATOM 1451 O O . ILE A 1 179 ? -3.187 0.975 11.464 1.00 91.38 179 ILE A O 1
ATOM 1455 N N . LEU A 1 180 ? -5.020 1.213 12.727 1.00 92.81 180 LEU A N 1
ATOM 1456 C CA . LEU A 1 180 ? -5.836 1.707 11.612 1.00 92.81 180 LEU A CA 1
ATOM 1457 C C . LEU A 1 180 ? -5.429 3.107 11.137 1.00 92.81 180 LEU A C 1
ATOM 1459 O O . LEU A 1 180 ? -5.537 3.379 9.944 1.00 92.81 180 LEU A O 1
ATOM 1463 N N . LEU A 1 181 ? -4.937 3.975 12.024 1.00 91.94 181 LEU A N 1
ATOM 1464 C CA . LEU A 1 181 ? -4.390 5.280 11.644 1.00 91.94 181 LEU A CA 1
ATOM 1465 C C . LEU A 1 181 ? -3.160 5.123 10.738 1.00 91.94 181 LEU A C 1
ATOM 1467 O O . LEU A 1 181 ? -3.064 5.818 9.730 1.00 91.94 181 LEU A O 1
ATOM 1471 N N . HIS A 1 182 ? -2.286 4.148 11.013 1.00 90.62 182 HIS A N 1
ATOM 1472 C CA . HIS A 1 182 ? -1.161 3.808 10.129 1.00 90.62 182 HIS A CA 1
ATOM 1473 C C . HIS A 1 182 ? -1.594 3.281 8.755 1.00 90.62 182 HIS A C 1
ATOM 1475 O O . HIS A 1 182 ? -0.815 3.316 7.807 1.00 90.62 182 HIS A O 1
ATOM 1481 N N . CYS A 1 183 ? -2.836 2.810 8.618 1.00 92.44 183 CYS A N 1
ATOM 1482 C CA . CYS A 1 183 ? -3.384 2.344 7.346 1.00 92.44 183 CYS A CA 1
ATOM 1483 C C . CYS A 1 183 ? -3.927 3.475 6.464 1.00 92.44 183 CYS A C 1
ATOM 1485 O O . CYS A 1 183 ? -4.306 3.218 5.318 1.00 92.44 183 CYS A O 1
ATOM 1487 N N . LEU A 1 184 ? -4.005 4.707 6.970 1.00 92.44 184 LEU A N 1
ATOM 1488 C CA . LEU A 1 184 ? -4.511 5.838 6.206 1.00 92.44 184 LEU A CA 1
ATOM 1489 C C . LEU A 1 184 ? -3.464 6.350 5.203 1.00 92.44 184 LEU A C 1
ATOM 1491 O O . LEU A 1 184 ? -2.290 6.478 5.549 1.00 92.44 184 LEU A O 1
ATOM 1495 N N . PRO A 1 185 ? -3.868 6.648 3.954 1.00 91.31 185 PRO A N 1
ATOM 1496 C CA . PRO A 1 185 ? -2.937 7.019 2.897 1.00 91.31 185 PRO A CA 1
ATOM 1497 C C . PRO A 1 185 ? -2.336 8.404 3.112 1.00 91.31 185 PRO A C 1
ATOM 1499 O O . PRO A 1 185 ? -1.157 8.569 2.818 1.00 91.31 185 PRO A O 1
ATOM 1502 N N . SER A 1 186 ? -3.096 9.370 3.642 1.00 89.44 186 SER A N 1
ATOM 1503 C CA . SER A 1 186 ? -2.613 10.740 3.860 1.00 89.44 186 SER A CA 1
ATOM 1504 C C . SER A 1 186 ? -1.920 10.910 5.217 1.00 89.44 186 SER A C 1
ATOM 1506 O O . SER A 1 186 ? -1.184 11.874 5.418 1.00 89.44 186 SER A O 1
ATOM 1508 N N . GLY A 1 187 ? -2.143 9.974 6.149 1.00 82.62 187 GLY A N 1
ATOM 1509 C CA . GLY A 1 187 ? -1.821 10.138 7.569 1.00 82.62 187 GLY A CA 1
ATOM 1510 C C . GLY A 1 187 ? -2.783 11.112 8.258 1.00 82.62 187 GLY A C 1
ATOM 1511 O O . GLY A 1 187 ? -3.680 11.664 7.621 1.00 82.62 187 GLY A O 1
ATOM 1512 N N . SER A 1 188 ? -2.623 11.343 9.564 1.00 67.38 188 SER A N 1
ATOM 1513 C CA . SER A 1 188 ? -3.428 12.354 10.256 1.00 67.38 188 SER A CA 1
ATOM 1514 C C . SER A 1 188 ? -2.824 13.741 10.072 1.00 67.38 188 SER A C 1
ATOM 1516 O O . SER A 1 188 ? -2.023 14.193 10.892 1.00 67.38 188 SER A O 1
ATOM 1518 N N . ARG A 1 189 ? -3.205 14.422 8.992 1.00 64.88 189 ARG A N 1
ATOM 1519 C CA . ARG A 1 189 ? -2.958 15.857 8.850 1.00 64.88 189 ARG A CA 1
ATOM 1520 C C . ARG A 1 189 ? -4.007 16.599 9.674 1.00 64.88 189 ARG A C 1
ATOM 1522 O O . ARG A 1 189 ? -5.185 16.599 9.324 1.00 64.88 189 ARG A O 1
ATOM 1529 N N . GLY A 1 190 ? -3.597 17.173 10.805 1.00 55.31 190 GLY A N 1
ATOM 1530 C CA . GLY A 1 190 ? -4.471 18.045 11.588 1.00 55.31 190 GLY A CA 1
ATOM 1531 C C . GLY A 1 190 ? -5.023 19.165 10.699 1.00 55.31 190 GLY A C 1
ATOM 1532 O O . GLY A 1 190 ? -4.278 19.749 9.917 1.00 55.31 190 GLY A O 1
ATOM 1533 N N . GLY A 1 191 ? -6.327 19.444 10.785 1.00 59.66 191 GLY A N 1
ATOM 1534 C CA . GLY A 1 191 ? -6.956 20.539 10.030 1.00 59.66 191 GLY A CA 1
ATOM 1535 C C . GLY A 1 191 ? -8.131 20.168 9.121 1.00 59.66 191 GLY A C 1
ATOM 1536 O O . GLY A 1 191 ? -8.591 21.026 8.374 1.00 59.66 191 GLY A O 1
ATOM 1537 N N . GLY A 1 192 ? -8.659 18.940 9.190 1.00 63.97 192 GLY A N 1
ATOM 1538 C CA . GLY A 1 192 ? -9.851 18.552 8.422 1.00 63.97 192 GLY A CA 1
ATOM 1539 C C . GLY A 1 192 ? -9.593 18.313 6.930 1.00 63.97 192 GLY A C 1
ATOM 1540 O O . GLY A 1 192 ? -10.534 18.339 6.135 1.00 63.97 192 GLY A O 1
ATOM 1541 N N . GLU A 1 193 ? -8.333 18.088 6.540 1.00 78.25 193 GLU A N 1
ATOM 1542 C CA . GLU A 1 193 ? -8.010 17.583 5.206 1.00 78.25 193 GLU A CA 1
ATOM 1543 C C . GLU A 1 193 ? -8.540 16.156 5.045 1.00 78.25 193 GLU A C 1
ATOM 1545 O O . GLU A 1 193 ? -8.388 15.314 5.932 1.00 78.25 193 GLU A O 1
ATOM 1550 N N . LYS A 1 194 ? -9.156 15.880 3.894 1.00 87.31 194 LYS A N 1
ATOM 1551 C CA . LYS A 1 194 ? -9.699 14.556 3.597 1.00 87.31 194 LYS A CA 1
ATOM 1552 C C . LYS A 1 194 ? -8.591 13.523 3.390 1.00 87.31 194 LYS A C 1
ATOM 1554 O O . LYS A 1 194 ? -7.566 13.791 2.757 1.00 87.31 194 LYS A O 1
ATOM 1559 N N . GLN A 1 195 ? -8.842 12.301 3.844 1.00 90.75 195 GLN A N 1
ATOM 1560 C CA . GLN A 1 195 ? -8.046 11.135 3.482 1.00 90.75 195 GLN A CA 1
ATOM 1561 C C . GLN A 1 195 ? -8.238 10.798 2.004 1.00 90.75 195 GLN A C 1
ATOM 1563 O O . GLN A 1 195 ? -9.355 10.834 1.489 1.00 90.75 195 GLN A O 1
ATOM 1568 N N . GLY A 1 196 ? -7.151 10.430 1.329 1.00 90.62 196 GLY A N 1
ATOM 1569 C CA . GLY A 1 196 ? -7.195 9.944 -0.049 1.00 90.62 196 GLY A CA 1
ATOM 1570 C C . GLY A 1 196 ? -5.826 9.974 -0.702 1.00 90.62 196 GLY A C 1
ATOM 1571 O O . GLY A 1 196 ? -5.347 8.940 -1.164 1.00 90.62 196 GLY A O 1
ATOM 1572 N N . LYS A 1 197 ? -5.152 11.125 -0.666 1.00 91.25 197 LYS A N 1
ATOM 1573 C CA . LYS A 1 197 ? -3.813 11.274 -1.243 1.00 91.25 197 LYS A CA 1
ATOM 1574 C C . LYS A 1 197 ? -2.805 10.367 -0.536 1.00 91.25 197 LYS A C 1
ATOM 1576 O O . LYS A 1 197 ? -2.725 10.330 0.688 1.00 91.25 197 LYS A O 1
ATOM 1581 N N . GLN A 1 198 ? -1.992 9.650 -1.300 1.00 90.88 198 GLN A N 1
ATOM 1582 C CA . GLN A 1 198 ? -0.946 8.778 -0.764 1.00 90.88 198 GLN A CA 1
ATOM 1583 C C . GLN A 1 198 ? 0.250 9.627 -0.301 1.00 90.88 198 GLN A C 1
ATOM 1585 O O . GLN A 1 198 ? 1.223 9.823 -1.028 1.00 90.88 198 GLN A O 1
ATOM 1590 N N . LEU A 1 199 ? 0.155 10.169 0.913 1.00 88.06 199 LEU A N 1
ATOM 1591 C CA . LEU A 1 199 ? 1.126 11.101 1.482 1.00 88.06 199 LEU A CA 1
ATOM 1592 C C . LEU A 1 199 ? 1.852 10.563 2.700 1.00 88.06 199 LEU A C 1
ATOM 1594 O O . LEU A 1 199 ? 2.868 11.148 3.017 1.00 88.06 199 LEU A O 1
ATOM 1598 N N . ALA A 1 200 ? 1.391 9.509 3.373 1.00 89.00 200 ALA A N 1
ATOM 1599 C CA . ALA A 1 200 ? 2.016 8.916 4.558 1.00 89.00 200 ALA A CA 1
ATOM 1600 C C . ALA A 1 200 ? 2.967 7.766 4.204 1.00 89.00 200 ALA A C 1
ATOM 1602 O O . ALA A 1 200 ? 2.895 7.186 3.130 1.00 89.00 200 ALA A O 1
ATOM 1603 N N . LEU A 1 201 ? 3.878 7.400 5.105 1.00 87.88 201 LEU A N 1
ATOM 1604 C CA . LEU A 1 201 ? 4.793 6.274 4.892 1.00 87.88 201 LEU A CA 1
ATOM 1605 C C . LEU A 1 201 ? 4.017 5.000 5.240 1.00 87.88 201 LEU A C 1
ATOM 1607 O O . LEU A 1 201 ? 3.292 5.012 6.233 1.00 87.88 201 LEU A O 1
ATOM 1611 N N . PRO A 1 202 ? 4.163 3.900 4.485 1.00 89.88 202 PRO A N 1
ATOM 1612 C CA . PRO A 1 202 ? 4.930 3.731 3.246 1.00 89.88 202 PRO A CA 1
ATOM 1613 C C . PRO A 1 202 ? 4.149 4.082 1.968 1.00 89.88 202 PRO A C 1
ATOM 1615 O O . PRO A 1 202 ? 4.688 3.987 0.870 1.00 89.88 202 PRO A O 1
ATOM 1618 N N . PHE A 1 203 ? 2.888 4.490 2.096 1.00 90.94 203 PHE A N 1
ATOM 1619 C CA . PHE A 1 203 ? 1.967 4.793 0.999 1.00 90.94 203 PHE A CA 1
ATOM 1620 C C . PHE A 1 203 ? 2.473 5.841 0.007 1.00 90.94 203 PHE A C 1
ATOM 1622 O O . PHE A 1 203 ? 2.190 5.716 -1.184 1.00 90.94 203 PHE A O 1
ATOM 1629 N N . ARG A 1 204 ? 3.271 6.808 0.464 1.00 89.81 204 ARG A N 1
ATOM 1630 C CA . ARG A 1 204 ? 3.813 7.893 -0.352 1.00 89.81 204 ARG A CA 1
ATOM 1631 C C . ARG A 1 204 ? 4.649 7.433 -1.526 1.00 89.81 204 ARG A C 1
ATOM 1633 O O . ARG A 1 204 ? 4.762 8.188 -2.474 1.00 89.81 204 ARG A O 1
ATOM 1640 N N . VAL A 1 205 ? 5.127 6.192 -1.548 1.00 90.88 205 VAL A N 1
ATOM 1641 C CA . VAL A 1 205 ? 5.766 5.614 -2.738 1.00 90.88 205 VAL A CA 1
ATOM 1642 C C . VAL A 1 205 ? 4.856 5.613 -3.977 1.00 90.88 205 VAL A C 1
ATOM 1644 O O . VAL A 1 205 ? 5.355 5.665 -5.101 1.00 90.88 205 VAL A O 1
ATOM 1647 N N . LEU A 1 206 ? 3.530 5.586 -3.790 1.00 91.06 206 LEU A N 1
ATOM 1648 C CA . LEU A 1 206 ? 2.5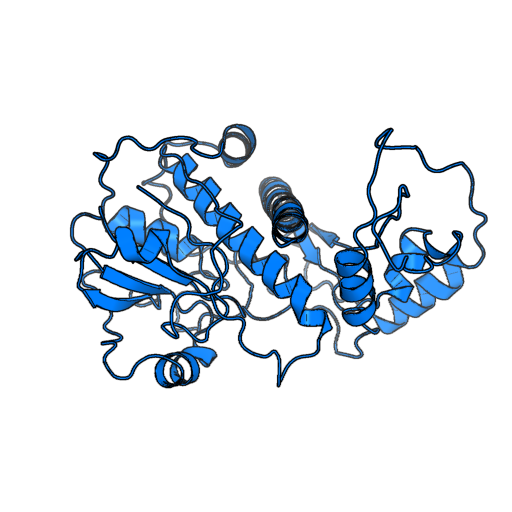46 5.575 -4.872 1.00 91.06 206 LEU A CA 1
ATOM 1649 C C . LEU A 1 206 ? 2.153 7.012 -5.278 1.00 91.06 206 LEU A C 1
ATOM 1651 O O . LEU A 1 206 ? 1.849 7.821 -4.400 1.00 91.06 206 LEU A O 1
ATOM 1655 N N . PRO A 1 207 ? 2.140 7.342 -6.583 1.00 88.38 207 PRO A N 1
ATOM 1656 C CA . PRO A 1 207 ? 1.810 8.682 -7.077 1.00 88.38 207 PRO A CA 1
ATOM 1657 C C . PRO A 1 207 ? 0.316 8.919 -7.374 1.00 88.38 207 PRO A C 1
ATOM 1659 O O . PRO A 1 207 ? -0.030 9.996 -7.844 1.00 88.38 207 PRO A O 1
ATOM 1662 N N . TRP A 1 208 ? -0.566 7.940 -7.153 1.00 89.00 208 TRP A N 1
ATOM 1663 C CA . TRP A 1 208 ? -2.020 8.081 -7.340 1.00 89.00 208 TRP A CA 1
ATOM 1664 C C . TRP A 1 208 ? -2.753 8.163 -5.996 1.00 89.00 208 TRP A C 1
ATOM 1666 O O . TRP A 1 208 ? -2.205 7.779 -4.965 1.00 89.00 208 TRP A O 1
ATOM 1676 N N . ASP A 1 209 ? -3.998 8.636 -6.005 1.00 91.50 209 ASP A N 1
ATOM 1677 C CA . ASP A 1 209 ? -4.858 8.648 -4.817 1.00 91.50 209 ASP A CA 1
ATOM 1678 C C . ASP A 1 209 ? -5.300 7.237 -4.426 1.00 91.50 209 ASP A C 1
ATOM 1680 O O . ASP A 1 209 ? -5.389 6.349 -5.262 1.00 91.50 209 ASP A O 1
ATOM 1684 N N . SER A 1 210 ? -5.588 7.010 -3.148 1.00 92.19 210 SER A N 1
ATOM 1685 C CA . SER A 1 210 ? -5.960 5.694 -2.637 1.00 92.19 210 SER A CA 1
ATOM 1686 C C . SER A 1 210 ? -7.244 5.169 -3.280 1.00 92.19 210 SER A C 1
ATOM 1688 O O . SER A 1 210 ? -8.287 5.826 -3.279 1.00 92.19 210 SER A O 1
ATOM 1690 N N . GLU A 1 211 ? -7.165 3.938 -3.782 1.00 90.62 211 GLU A N 1
ATOM 1691 C CA . GLU A 1 211 ? -8.258 3.228 -4.449 1.00 90.62 211 GLU A CA 1
ATOM 1692 C C . GLU A 1 211 ? -8.684 1.957 -3.728 1.00 90.62 211 GLU A C 1
ATOM 1694 O O . GLU A 1 211 ? -9.692 1.329 -4.068 1.00 90.62 211 GLU A O 1
ATOM 1699 N N . VAL A 1 212 ? -7.902 1.561 -2.728 1.00 89.44 212 VAL A N 1
ATOM 1700 C CA . VAL A 1 212 ? -8.144 0.377 -1.921 1.00 89.44 212 VAL A CA 1
ATOM 1701 C C . VAL A 1 212 ? -8.680 0.800 -0.563 1.00 89.44 212 VAL A C 1
ATOM 1703 O O . VAL A 1 212 ? -8.045 1.541 0.183 1.00 89.44 212 VAL A O 1
ATOM 1706 N N . HIS A 1 213 ? -9.833 0.249 -0.202 1.00 90.44 213 HIS A N 1
ATOM 1707 C CA . HIS A 1 213 ? -10.435 0.385 1.122 1.00 90.44 213 HIS A CA 1
ATOM 1708 C C . HIS A 1 213 ? -10.416 -0.967 1.841 1.00 90.44 213 HIS A C 1
ATOM 1710 O O . HIS A 1 213 ? -10.208 -2.004 1.209 1.00 90.44 213 HIS A O 1
ATOM 1716 N N . ALA A 1 214 ? -10.655 -0.979 3.154 1.00 89.69 214 ALA A N 1
ATOM 1717 C CA . ALA A 1 214 ? -10.619 -2.219 3.927 1.00 89.69 214 ALA A CA 1
ATOM 1718 C C . ALA A 1 214 ? -11.960 -2.517 4.600 1.00 89.69 214 ALA A C 1
ATOM 1720 O O . ALA A 1 214 ? -12.496 -1.696 5.340 1.00 89.69 214 ALA A O 1
ATOM 1721 N N . VAL A 1 215 ? -12.465 -3.733 4.395 1.00 87.94 215 VAL A N 1
ATOM 1722 C CA . VAL A 1 215 ? -13.505 -4.325 5.243 1.00 87.94 215 VAL A CA 1
ATOM 1723 C C . VAL A 1 215 ? -12.805 -5.082 6.365 1.00 87.94 215 VAL A C 1
ATOM 1725 O O . VAL A 1 215 ? -11.945 -5.922 6.103 1.00 87.94 215 VAL A O 1
ATOM 1728 N N . ILE A 1 216 ? -13.170 -4.794 7.611 1.00 88.19 216 ILE A N 1
ATOM 1729 C CA . ILE A 1 216 ? -12.495 -5.317 8.798 1.00 88.19 216 ILE A CA 1
ATOM 1730 C C . ILE A 1 216 ? -13.481 -6.111 9.649 1.00 88.19 216 ILE A C 1
ATOM 1732 O O . ILE A 1 216 ? -14.509 -5.598 10.086 1.00 88.19 216 ILE A O 1
ATOM 1736 N N . PHE A 1 217 ? -13.153 -7.375 9.907 1.00 88.06 217 PHE A N 1
ATOM 1737 C CA . PHE A 1 217 ? -13.924 -8.250 10.786 1.00 88.06 217 PHE A CA 1
ATOM 1738 C C . PHE A 1 217 ? -13.384 -8.129 12.207 1.00 88.06 217 PHE A C 1
ATOM 1740 O O . PHE A 1 217 ? -12.335 -8.680 12.533 1.00 88.06 217 PHE A O 1
ATOM 1747 N N . VAL A 1 218 ? -14.101 -7.402 13.059 1.00 89.69 218 VAL A N 1
ATOM 1748 C CA . VAL A 1 218 ? -13.707 -7.195 14.454 1.00 89.69 218 VAL A CA 1
ATOM 1749 C C . VAL A 1 218 ? -14.277 -8.326 15.299 1.00 89.69 218 VAL A C 1
ATOM 1751 O O . VAL A 1 218 ? -15.487 -8.560 15.311 1.00 89.69 218 VAL A O 1
ATOM 1754 N N . HIS A 1 219 ? -13.401 -9.037 16.014 1.00 86.19 219 HIS A N 1
ATOM 1755 C CA . HIS A 1 219 ? -13.801 -10.163 16.859 1.00 86.19 219 HIS A CA 1
ATOM 1756 C C . HIS A 1 219 ? -13.334 -10.046 18.321 1.00 86.19 219 HIS A C 1
ATOM 1758 O O . HIS A 1 219 ? -14.131 -10.257 19.235 1.00 86.19 219 HIS A O 1
ATOM 1764 N N . ARG A 1 220 ? -12.061 -9.713 18.566 1.00 88.69 220 ARG A N 1
ATOM 1765 C CA . ARG A 1 220 ? -11.459 -9.638 19.914 1.00 88.69 220 ARG A CA 1
ATOM 1766 C C . ARG A 1 220 ? -10.786 -8.292 20.150 1.00 88.69 220 ARG A C 1
ATOM 1768 O O . ARG A 1 220 ? -9.585 -8.212 20.388 1.00 88.69 220 ARG A O 1
ATOM 1775 N N . VAL A 1 221 ? -11.590 -7.233 20.099 1.00 93.25 221 VAL A N 1
ATOM 1776 C CA . VAL A 1 221 ? -11.151 -5.888 20.475 1.00 93.25 221 VAL A CA 1
ATOM 1777 C C . VAL A 1 221 ? -11.979 -5.410 21.665 1.00 93.25 221 VAL A C 1
ATOM 1779 O O . VAL A 1 221 ? -13.195 -5.257 21.562 1.00 93.25 221 VAL A O 1
ATOM 1782 N N . VAL A 1 222 ? -11.335 -5.216 22.818 1.00 92.44 222 VAL A N 1
ATOM 1783 C CA . VAL A 1 222 ? -11.999 -4.731 24.038 1.00 92.44 222 VAL A CA 1
ATOM 1784 C C . VAL A 1 222 ? -12.586 -3.353 23.770 1.00 92.44 222 VAL A C 1
ATOM 1786 O O . VAL A 1 222 ? -11.872 -2.470 23.313 1.00 92.44 222 VAL A O 1
ATOM 1789 N N . GLY A 1 223 ? -13.865 -3.154 24.091 1.00 91.62 223 GLY A N 1
ATOM 1790 C CA . GLY A 1 223 ? -14.547 -1.872 23.888 1.00 91.62 223 GLY A CA 1
ATOM 1791 C C . GLY A 1 223 ? -15.104 -1.670 22.476 1.00 91.62 223 GLY A C 1
ATOM 1792 O O . GLY A 1 223 ? -15.642 -0.603 22.193 1.00 91.62 223 GLY A O 1
ATOM 1793 N N . LEU A 1 224 ? -15.017 -2.682 21.604 1.00 93.44 224 LEU A N 1
ATOM 1794 C CA . LEU A 1 224 ? -15.693 -2.704 20.309 1.00 93.44 224 LEU A CA 1
ATOM 1795 C C . LEU A 1 224 ? -16.615 -3.925 20.179 1.00 93.44 224 LEU A C 1
ATOM 1797 O O . LEU A 1 224 ? -16.198 -5.049 20.468 1.00 93.44 224 LEU A O 1
ATOM 1801 N N . PRO A 1 225 ? -17.868 -3.739 19.727 1.00 93.19 225 PRO A N 1
ATOM 1802 C CA . PRO A 1 225 ? -18.732 -4.854 19.367 1.00 93.19 225 PRO A CA 1
ATOM 1803 C C . PRO A 1 225 ? -18.108 -5.759 18.298 1.00 93.19 225 PRO A C 1
ATOM 1805 O O . PRO A 1 225 ? -17.422 -5.305 17.385 1.00 93.19 225 PRO A O 1
ATOM 1808 N N . LYS A 1 226 ? -18.405 -7.059 18.372 1.00 91.81 226 LYS A N 1
ATOM 1809 C CA . LYS A 1 226 ? -18.094 -7.991 17.282 1.00 91.81 226 LYS A CA 1
ATOM 1810 C C . LYS A 1 226 ? -18.923 -7.634 16.054 1.00 91.81 226 LYS A C 1
ATOM 1812 O O . LYS A 1 226 ? -20.136 -7.431 16.178 1.00 91.81 226 LYS A O 1
ATOM 1817 N N . GLY A 1 227 ? -18.301 -7.596 14.884 1.00 90.94 227 GLY A N 1
ATOM 1818 C CA . GLY A 1 227 ? -19.017 -7.252 13.664 1.00 90.94 227 GLY A CA 1
ATOM 1819 C C . GLY A 1 227 ? -18.130 -6.982 12.463 1.00 90.94 227 GLY A C 1
ATOM 1820 O O . GLY A 1 227 ? -16.925 -7.243 12.470 1.00 90.94 227 GLY A O 1
ATOM 1821 N N . VAL A 1 228 ? -18.763 -6.445 11.425 1.00 89.50 228 VAL A N 1
ATOM 1822 C CA . VAL A 1 228 ? -18.104 -6.004 10.198 1.00 89.50 228 VAL A CA 1
ATOM 1823 C C . VAL A 1 228 ? -18.005 -4.492 10.208 1.00 89.50 228 VAL A C 1
ATOM 1825 O O . VAL A 1 228 ? -18.988 -3.790 10.448 1.00 89.50 228 VAL A O 1
ATOM 1828 N N . TYR A 1 229 ? -16.810 -4.010 9.916 1.00 92.94 229 TYR A N 1
ATOM 1829 C CA . TYR A 1 229 ? -16.466 -2.607 9.866 1.00 92.94 229 TYR A CA 1
ATOM 1830 C C . TYR A 1 229 ? -15.842 -2.265 8.516 1.00 92.94 229 TYR A C 1
ATOM 1832 O O . TYR A 1 229 ? -15.432 -3.150 7.765 1.00 92.94 229 TYR A O 1
ATOM 1840 N N . PHE A 1 230 ? -15.762 -0.978 8.211 1.00 93.44 230 PHE A N 1
ATOM 1841 C CA . PHE A 1 230 ? -15.244 -0.465 6.956 1.00 93.44 230 PHE A CA 1
ATOM 1842 C C . PHE A 1 230 ? -14.322 0.725 7.219 1.00 93.44 230 PHE A C 1
ATOM 1844 O O . PHE A 1 230 ? -14.736 1.707 7.832 1.00 93.44 230 PHE A O 1
ATOM 1851 N N . LEU A 1 231 ? -13.076 0.629 6.758 1.00 94.69 231 LEU A N 1
ATOM 1852 C CA . LEU A 1 231 ? -12.091 1.704 6.756 1.00 94.69 231 LEU A CA 1
ATOM 1853 C C . LEU A 1 231 ? -12.071 2.355 5.371 1.00 94.69 231 LEU A C 1
ATOM 1855 O O . LEU A 1 231 ? -11.608 1.762 4.390 1.00 94.69 231 LEU A O 1
ATOM 1859 N N . VAL A 1 232 ? -12.567 3.586 5.298 1.00 94.31 232 VAL A N 1
ATOM 1860 C CA . VAL A 1 232 ? -12.637 4.367 4.064 1.00 94.31 232 VAL A CA 1
ATOM 1861 C C . VAL A 1 232 ? -11.349 5.170 3.911 1.00 94.31 232 VAL A C 1
ATOM 1863 O O . VAL A 1 232 ? -11.226 6.271 4.417 1.00 94.31 232 VAL A O 1
ATOM 1866 N N . ARG A 1 233 ? -10.363 4.601 3.213 1.00 93.88 233 ARG A N 1
ATOM 1867 C CA . ARG A 1 233 ? -9.050 5.239 2.998 1.00 93.88 233 ARG A CA 1
ATOM 1868 C C . ARG A 1 233 ? -9.076 6.479 2.090 1.00 93.88 233 ARG A C 1
ATOM 1870 O O . ARG A 1 233 ? -8.215 7.332 2.238 1.00 93.88 233 ARG A O 1
ATOM 1877 N N . ASN A 1 234 ? -10.067 6.593 1.208 1.00 93.31 234 ASN A N 1
ATOM 1878 C CA . ASN A 1 234 ? -10.331 7.788 0.409 1.00 93.31 234 ASN A CA 1
ATOM 1879 C C . ASN A 1 234 ? -11.764 8.267 0.665 1.00 93.31 234 ASN A C 1
ATOM 1881 O O . ASN A 1 234 ? -12.726 7.578 0.316 1.00 93.31 234 ASN A O 1
ATOM 1885 N N . GLU A 1 235 ? -11.902 9.415 1.323 1.00 93.44 235 GLU A N 1
ATOM 1886 C CA . GLU A 1 235 ? -13.194 9.939 1.768 1.00 93.44 235 GLU A CA 1
ATOM 1887 C C . GLU A 1 235 ? -14.073 10.431 0.618 1.00 93.44 235 GLU A C 1
ATOM 1889 O O . GLU A 1 235 ? -15.298 10.428 0.753 1.00 93.44 235 GLU A O 1
ATOM 1894 N N . ASP A 1 236 ? -13.496 10.763 -0.539 1.00 92.88 236 ASP A N 1
ATOM 1895 C CA . ASP A 1 236 ? -14.284 11.129 -1.719 1.00 92.88 236 ASP A CA 1
ATOM 1896 C C . ASP A 1 236 ? -15.094 9.940 -2.254 1.00 92.88 236 ASP A C 1
ATOM 1898 O O . ASP A 1 236 ? -16.161 10.121 -2.839 1.00 92.88 236 ASP A O 1
ATOM 1902 N N . HIS A 1 237 ? -14.673 8.707 -1.955 1.00 92.50 237 HIS A N 1
ATOM 1903 C CA . HIS A 1 237 ? -15.413 7.497 -2.315 1.00 92.50 237 HIS A CA 1
ATOM 1904 C C . HIS A 1 237 ? -16.531 7.142 -1.324 1.00 92.50 237 HIS A C 1
ATOM 1906 O O . HIS A 1 237 ? -17.281 6.197 -1.573 1.00 92.50 237 HIS A O 1
ATOM 1912 N N . PHE A 1 238 ? -16.665 7.844 -0.191 1.00 92.69 238 PHE A N 1
ATOM 1913 C CA . PHE A 1 238 ? -17.562 7.439 0.898 1.00 92.69 238 PHE A CA 1
ATOM 1914 C C . PHE A 1 238 ? -19.015 7.230 0.444 1.00 92.69 238 PHE A C 1
ATOM 1916 O O . PHE A 1 238 ? -19.618 6.195 0.741 1.00 92.69 238 PHE A O 1
ATOM 1923 N N . HIS A 1 239 ? -19.580 8.195 -0.288 1.00 91.38 239 HIS A N 1
ATOM 1924 C CA . HIS A 1 239 ? -20.972 8.130 -0.742 1.00 91.38 239 HIS A CA 1
ATOM 1925 C C . HIS A 1 239 ? -21.211 6.966 -1.709 1.00 91.38 239 HIS A C 1
ATOM 1927 O O . HIS A 1 239 ? -22.155 6.195 -1.512 1.00 91.38 239 HIS A O 1
ATOM 1933 N N . ASP A 1 240 ? -20.323 6.794 -2.687 1.00 87.62 240 ASP A N 1
ATOM 1934 C CA . ASP A 1 240 ? -20.396 5.714 -3.670 1.00 87.62 240 ASP A CA 1
ATOM 1935 C C . ASP A 1 240 ? -20.265 4.341 -3.008 1.00 87.62 240 ASP A C 1
ATOM 1937 O O . ASP A 1 240 ? -21.009 3.414 -3.330 1.00 87.62 240 ASP A O 1
ATOM 1941 N N . LEU A 1 241 ? -19.346 4.204 -2.046 1.00 87.38 241 LEU A N 1
ATOM 1942 C CA . LEU A 1 241 ? -19.170 2.974 -1.275 1.00 87.38 241 LEU A CA 1
ATOM 1943 C C . LEU A 1 241 ? -20.431 2.646 -0.480 1.00 87.38 241 LEU A C 1
ATOM 1945 O O . LEU A 1 241 ? -20.911 1.514 -0.534 1.00 87.38 241 LEU A O 1
ATOM 1949 N N . LYS A 1 242 ? -21.006 3.633 0.213 1.00 88.12 242 LYS A N 1
ATOM 1950 C CA . LYS A 1 242 ? -22.242 3.449 0.976 1.00 88.12 242 LYS A CA 1
ATOM 1951 C C . LYS A 1 242 ? -23.386 2.987 0.076 1.00 88.12 242 LYS A C 1
ATOM 1953 O O . LYS A 1 242 ? -24.045 2.005 0.413 1.00 88.12 242 LYS A O 1
ATOM 1958 N N . GLN A 1 243 ? -23.565 3.615 -1.088 1.00 86.50 243 GLN A N 1
ATOM 1959 C CA . GLN A 1 243 ? -24.598 3.249 -2.062 1.00 86.50 243 GLN A CA 1
ATOM 1960 C C . GLN A 1 243 ? -24.363 1.874 -2.711 1.00 86.50 243 GLN A C 1
ATOM 1962 O O . GLN A 1 243 ? -25.320 1.161 -3.007 1.00 86.50 243 GLN A O 1
ATOM 1967 N N . ALA A 1 244 ? -23.105 1.490 -2.931 1.00 81.31 244 ALA A N 1
ATOM 1968 C CA . ALA A 1 244 ? -22.741 0.204 -3.525 1.00 81.31 244 ALA A CA 1
ATOM 1969 C C . ALA A 1 244 ? -22.862 -0.982 -2.550 1.00 81.31 244 ALA A C 1
ATOM 1971 O O . ALA A 1 244 ? -22.781 -2.141 -2.972 1.00 81.31 244 ALA A O 1
ATOM 1972 N N . THR A 1 245 ? -23.024 -0.711 -1.253 1.00 80.56 245 THR A N 1
ATOM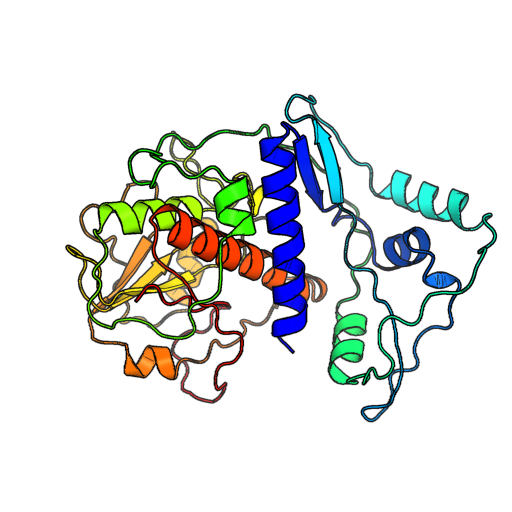 1973 C CA . THR A 1 245 ? -23.236 -1.735 -0.225 1.00 80.56 245 THR A CA 1
ATOM 1974 C C . THR A 1 245 ? -24.710 -1.940 0.110 1.00 80.56 245 THR A C 1
ATOM 1976 O O . THR A 1 245 ? -25.591 -1.219 -0.347 1.00 80.56 245 THR A O 1
ATOM 1979 N N . ARG A 1 246 ? -24.985 -2.983 0.894 1.00 80.31 246 ARG A N 1
ATOM 1980 C CA . ARG A 1 246 ? -26.328 -3.322 1.362 1.00 80.31 246 ARG A CA 1
ATOM 1981 C C . ARG A 1 246 ? -26.955 -2.169 2.144 1.00 80.31 246 ARG A C 1
ATOM 1983 O O . ARG A 1 246 ? -26.317 -1.607 3.032 1.00 80.31 246 ARG A O 1
ATOM 1990 N N . SER A 1 247 ? -28.218 -1.868 1.850 1.00 85.88 247 SER A N 1
ATOM 1991 C CA . SER A 1 247 ? -28.976 -0.795 2.503 1.00 85.88 247 SER A CA 1
ATOM 1992 C C . SER A 1 247 ? -29.164 -1.006 4.005 1.00 85.88 247 SER A C 1
ATOM 1994 O O . SER A 1 247 ? -29.406 -0.044 4.724 1.00 85.88 247 SER A O 1
ATOM 1996 N N . GLU A 1 248 ? -29.044 -2.245 4.487 1.00 87.56 248 GLU A N 1
ATOM 1997 C CA . GLU A 1 248 ? -29.144 -2.589 5.906 1.00 87.56 248 GLU A CA 1
ATOM 1998 C C . GLU A 1 248 ? -27.873 -2.253 6.701 1.00 87.56 248 GLU A C 1
ATOM 2000 O O . GLU A 1 248 ? -27.888 -2.349 7.927 1.00 87.56 248 GLU A O 1
ATOM 2005 N N . PHE A 1 249 ? -26.764 -1.895 6.040 1.00 90.69 249 PHE A N 1
ATOM 2006 C CA . PHE A 1 249 ? -25.548 -1.510 6.749 1.00 90.69 249 PHE A CA 1
ATOM 2007 C C . PHE A 1 249 ? -25.691 -0.143 7.415 1.00 90.69 249 PHE A C 1
ATOM 2009 O O . PHE A 1 249 ? -26.098 0.843 6.803 1.00 90.69 249 PHE A O 1
ATOM 2016 N N . GLU A 1 250 ? -25.290 -0.088 8.682 1.00 93.06 250 GLU A N 1
ATOM 2017 C CA . GLU A 1 250 ? -25.523 1.059 9.556 1.00 93.06 250 GLU A CA 1
ATOM 2018 C C . GLU A 1 250 ? -24.617 2.254 9.210 1.00 93.06 250 GLU A C 1
ATOM 2020 O O . GLU A 1 250 ? -25.056 3.402 9.269 1.00 93.06 250 GLU A O 1
ATOM 2025 N N . TRP A 1 251 ? -23.362 1.999 8.812 1.00 95.38 251 TRP A N 1
ATOM 2026 C CA . TRP A 1 251 ? -22.340 3.028 8.557 1.00 95.38 251 TRP A CA 1
ATOM 2027 C C . TRP A 1 251 ? -22.171 4.006 9.736 1.00 95.38 251 TRP A C 1
ATOM 2029 O O . TRP A 1 251 ? -22.137 5.225 9.560 1.00 95.38 251 TRP A O 1
ATOM 2039 N N . VAL A 1 252 ? -22.069 3.465 10.954 1.00 95.56 252 VAL A N 1
ATOM 2040 C CA . VAL A 1 252 ? -21.989 4.243 12.202 1.00 95.56 252 VAL A CA 1
ATOM 2041 C C . VAL A 1 252 ? -20.553 4.295 12.707 1.00 95.56 252 VAL A C 1
ATOM 2043 O O . VAL A 1 252 ? -19.896 3.263 12.830 1.00 95.56 252 VAL A O 1
ATOM 2046 N N . LYS A 1 253 ? -20.057 5.488 13.041 1.00 95.94 253 LYS A N 1
ATOM 2047 C CA . LYS A 1 253 ? -18.726 5.647 13.636 1.00 95.94 253 LYS A CA 1
ATOM 2048 C C . LYS A 1 253 ? -18.706 5.015 15.039 1.00 95.94 253 LYS A C 1
ATOM 2050 O O . LYS A 1 253 ? -19.571 5.350 15.851 1.00 95.94 253 LYS A O 1
ATOM 2055 N N . PRO A 1 254 ? -17.792 4.073 15.333 1.00 95.44 254 PRO A N 1
ATOM 2056 C CA . PRO A 1 254 ? -17.800 3.380 16.612 1.00 95.44 254 PRO A CA 1
ATOM 2057 C C . PRO A 1 254 ? -17.338 4.275 17.764 1.00 95.44 254 PRO A C 1
ATOM 2059 O O . PRO A 1 254 ? -16.672 5.292 17.573 1.00 95.44 254 PRO A O 1
ATOM 2062 N N . GLU A 1 255 ? -17.686 3.874 18.984 1.00 90.94 255 GLU A N 1
ATOM 2063 C CA . GLU A 1 255 ? -17.357 4.623 20.194 1.00 90.94 255 GLU A CA 1
ATOM 2064 C C . GLU A 1 255 ? -15.840 4.801 20.362 1.00 90.94 255 GLU A C 1
ATOM 2066 O O . GLU A 1 255 ? -15.055 3.872 20.143 1.00 90.94 255 GLU A O 1
ATOM 2071 N N . GLY A 1 256 ? -15.424 6.006 20.759 1.00 91.19 256 GLY A N 1
ATOM 2072 C CA . GLY A 1 256 ? -14.017 6.352 20.969 1.00 91.19 256 GLY A CA 1
ATOM 2073 C C . GLY A 1 256 ? -13.174 6.396 19.690 1.00 91.19 256 GLY A C 1
ATOM 2074 O O . GLY A 1 256 ? -11.959 6.530 19.791 1.00 91.19 256 GLY A O 1
ATOM 2075 N N . CYS A 1 257 ? -13.778 6.252 18.504 1.00 93.31 257 CYS A N 1
ATOM 2076 C CA . CYS A 1 257 ? -13.066 6.347 17.233 1.00 93.31 257 CYS A CA 1
ATOM 2077 C C . CYS A 1 257 ? -12.570 7.785 17.003 1.00 93.31 257 CYS A C 1
ATOM 2079 O O . CYS A 1 257 ? -13.393 8.706 17.065 1.00 93.31 257 CYS A O 1
ATOM 2081 N N . PRO A 1 258 ? -11.277 7.995 16.687 1.00 90.56 258 PRO A N 1
ATOM 2082 C CA . PRO A 1 258 ? -10.743 9.318 16.372 1.00 90.56 258 PRO A CA 1
ATOM 2083 C C . PRO A 1 258 ? -11.545 10.032 15.277 1.00 90.56 258 PRO A C 1
ATOM 2085 O O . PRO A 1 258 ? -12.021 9.394 14.330 1.00 90.56 258 PRO A O 1
ATOM 2088 N N . ALA A 1 259 ? -11.687 11.356 15.392 1.00 87.62 259 ALA A N 1
ATOM 2089 C CA . ALA A 1 259 ? -12.446 12.171 14.439 1.00 87.62 259 ALA A CA 1
ATOM 2090 C C . ALA A 1 259 ? -11.906 12.027 13.007 1.00 87.62 259 ALA A C 1
ATOM 2092 O O . ALA A 1 259 ? -12.700 11.809 12.094 1.00 87.62 259 ALA A O 1
ATOM 2093 N N . ASP A 1 260 ? -10.585 11.972 12.857 1.00 86.69 260 ASP A N 1
ATOM 2094 C CA . ASP A 1 260 ? -9.896 11.883 11.563 1.00 86.69 260 ASP A CA 1
ATOM 2095 C C . ASP A 1 260 ? -9.696 10.437 11.072 1.00 86.69 260 ASP A C 1
ATOM 2097 O O . ASP A 1 260 ? -9.076 10.204 10.039 1.00 86.69 260 ASP A O 1
ATOM 2101 N N . LEU A 1 261 ? -10.225 9.440 11.799 1.00 92.12 261 LEU A N 1
ATOM 2102 C CA . LEU A 1 261 ? -10.242 8.044 11.362 1.00 92.12 261 LEU A CA 1
ATOM 2103 C C . LEU A 1 261 ? -11.594 7.719 10.686 1.00 92.12 261 LEU A C 1
ATOM 2105 O O . LEU A 1 261 ? -12.597 7.546 11.393 1.00 92.12 261 LEU A O 1
ATOM 2109 N N . PRO A 1 262 ? -11.667 7.621 9.344 1.00 94.31 262 PRO A N 1
ATOM 2110 C CA . PRO A 1 262 ? -12.883 7.287 8.596 1.00 94.31 262 PRO A CA 1
ATOM 2111 C C . PRO A 1 262 ? -13.207 5.784 8.690 1.00 94.31 262 PRO A C 1
ATOM 2113 O O . PRO A 1 262 ? -13.102 5.018 7.729 1.00 94.31 262 PRO A O 1
ATOM 2116 N N . PHE A 1 263 ? -13.585 5.350 9.891 1.00 95.44 263 PHE A N 1
ATOM 2117 C CA . PHE A 1 263 ? -13.876 3.962 10.231 1.00 95.44 263 PHE A CA 1
ATOM 2118 C C . PHE A 1 263 ? -15.313 3.809 10.738 1.00 95.44 263 PHE A C 1
ATOM 2120 O O . PHE A 1 263 ? -15.745 4.519 11.646 1.00 95.44 263 PHE A O 1
ATOM 2127 N N . TYR A 1 264 ? -16.056 2.871 10.147 1.00 96.44 264 TYR A N 1
ATOM 2128 C CA . TYR A 1 264 ? -17.501 2.744 10.341 1.00 96.44 264 TYR A CA 1
ATOM 2129 C C . TYR A 1 264 ? -17.903 1.295 10.605 1.00 96.44 264 TYR A C 1
ATOM 2131 O O . TYR A 1 264 ? -17.476 0.384 9.905 1.00 96.44 264 TYR A O 1
ATOM 2139 N N . MET A 1 265 ? -18.767 1.073 11.590 1.00 95.25 265 MET A N 1
ATOM 2140 C CA . MET A 1 265 ? -19.448 -0.197 11.815 1.00 95.25 265 MET A CA 1
ATOM 2141 C C . MET A 1 265 ? -20.569 -0.358 10.785 1.00 95.25 265 MET A C 1
ATOM 2143 O O . MET A 1 265 ? -21.415 0.525 10.634 1.00 95.25 265 MET A O 1
ATOM 2147 N N . LEU A 1 266 ? -20.585 -1.492 10.088 1.00 92.25 266 LEU A N 1
ATOM 2148 C CA . LEU A 1 266 ? -21.619 -1.830 9.111 1.00 92.25 266 LEU A CA 1
ATOM 2149 C C . LEU A 1 266 ? -22.710 -2.702 9.721 1.00 92.25 266 LEU A C 1
ATOM 2151 O O . LEU A 1 266 ? -23.888 -2.465 9.485 1.00 92.25 266 LEU A O 1
ATOM 2155 N N . THR A 1 267 ? -22.326 -3.725 10.482 1.00 91.00 267 THR A N 1
ATOM 2156 C CA . THR A 1 267 ? -23.275 -4.629 11.135 1.00 91.00 267 THR A CA 1
ATOM 2157 C C . THR A 1 267 ? -22.620 -5.345 12.309 1.00 91.00 267 THR A C 1
ATOM 2159 O O . THR A 1 267 ? -21.416 -5.622 12.290 1.00 91.00 267 THR A O 1
ATOM 2162 N N . ARG A 1 268 ? -23.415 -5.664 13.331 1.00 91.44 268 ARG A N 1
ATOM 2163 C CA . ARG A 1 268 ? -22.988 -6.459 14.488 1.00 91.44 268 ARG A CA 1
ATOM 2164 C C . ARG A 1 268 ? -23.208 -7.944 14.234 1.00 91.44 268 ARG A C 1
ATOM 2166 O O . ARG A 1 268 ? -24.204 -8.346 13.642 1.00 91.44 268 ARG A O 1
ATOM 2173 N N . GLY A 1 269 ? -22.317 -8.772 14.762 1.00 84.25 269 GLY A N 1
ATOM 2174 C CA . GLY A 1 269 ? -22.463 -10.221 14.706 1.00 84.25 269 GLY A CA 1
ATOM 2175 C C . GLY A 1 269 ? -21.136 -10.953 14.805 1.00 84.25 269 GLY A C 1
ATOM 2176 O O . GLY A 1 269 ? -20.067 -10.387 14.575 1.00 84.25 269 GLY A O 1
ATOM 2177 N N . ASP A 1 270 ? -21.201 -12.240 15.145 1.00 75.56 270 ASP A N 1
ATOM 2178 C CA . ASP A 1 270 ? -20.028 -13.100 15.054 1.00 75.56 270 ASP A CA 1
ATOM 2179 C C . ASP A 1 270 ? -19.831 -13.561 13.609 1.00 75.56 270 ASP A C 1
ATOM 2181 O O . ASP A 1 270 ? -20.431 -14.526 13.132 1.00 75.56 270 ASP A O 1
ATOM 2185 N N . CYS A 1 271 ? -18.987 -12.830 12.892 1.00 68.25 271 CYS A N 1
ATOM 2186 C CA . CYS A 1 271 ? -18.709 -13.092 11.493 1.00 68.25 271 CYS A CA 1
ATOM 2187 C C . CYS A 1 271 ? -17.531 -14.048 11.281 1.00 68.25 271 CYS A C 1
ATOM 2189 O O . CYS A 1 271 ? -17.081 -14.148 10.150 1.00 68.25 271 CYS A O 1
ATOM 2191 N N . GLN A 1 272 ? -17.024 -14.777 12.285 1.00 65.62 272 GLN A N 1
ATOM 2192 C CA . GLN A 1 272 ? -15.867 -15.669 12.087 1.00 65.62 272 GLN A CA 1
ATOM 2193 C C . GLN A 1 272 ? -16.060 -16.676 10.941 1.00 65.62 272 GLN A C 1
ATOM 2195 O O . GLN A 1 272 ? -15.174 -16.861 10.111 1.00 65.62 272 GLN A O 1
ATOM 2200 N N . GLN A 1 273 ? -17.221 -17.336 10.886 1.00 61.00 273 GLN A N 1
ATOM 2201 C CA . GLN A 1 273 ? -17.509 -18.336 9.847 1.00 61.00 273 GLN A CA 1
ATOM 2202 C C . GLN A 1 273 ? -17.735 -17.697 8.476 1.00 61.00 273 GLN A C 1
ATOM 2204 O O . GLN A 1 273 ? -17.447 -18.311 7.452 1.00 61.00 273 GLN A O 1
ATOM 2209 N N . ILE A 1 274 ? -18.228 -16.459 8.464 1.00 63.06 274 ILE A N 1
ATOM 2210 C CA . ILE A 1 274 ? -18.433 -15.670 7.252 1.00 63.06 274 ILE A CA 1
ATOM 2211 C C . ILE A 1 274 ? -17.074 -15.170 6.740 1.00 63.06 274 ILE A C 1
ATOM 2213 O O . ILE A 1 274 ? -16.756 -15.395 5.584 1.00 63.06 274 ILE A O 1
ATOM 2217 N N . ALA A 1 275 ? -16.214 -14.628 7.603 1.00 59.62 275 ALA A N 1
ATOM 2218 C CA . ALA A 1 275 ? -14.857 -14.188 7.280 1.00 59.62 275 ALA A CA 1
ATOM 2219 C C . ALA A 1 275 ? -13.997 -15.316 6.685 1.00 59.62 275 ALA A C 1
ATOM 2221 O O . ALA A 1 275 ? -13.240 -15.076 5.753 1.00 59.62 275 ALA A O 1
ATOM 2222 N N . LYS A 1 276 ? -14.167 -16.564 7.153 1.00 58.06 276 LYS A N 1
ATOM 2223 C CA . LYS A 1 276 ? -13.518 -17.752 6.559 1.00 58.06 276 LYS A CA 1
ATOM 2224 C C . LYS A 1 276 ? -13.987 -18.074 5.135 1.00 58.06 276 LYS A C 1
ATOM 2226 O O . LYS A 1 276 ? -13.298 -18.797 4.423 1.00 58.06 276 LYS A O 1
ATOM 2231 N N . ARG A 1 277 ? -15.177 -17.613 4.748 1.00 52.78 277 ARG A N 1
ATOM 2232 C CA . ARG A 1 277 ? -15.854 -17.955 3.486 1.00 52.78 277 ARG A CA 1
ATOM 2233 C C . ARG A 1 277 ? -15.975 -16.781 2.520 1.00 52.78 277 ARG A C 1
ATOM 2235 O O . ARG A 1 277 ? -16.467 -16.985 1.416 1.00 52.78 277 ARG A O 1
ATOM 2242 N N . LEU A 1 278 ? -15.613 -15.570 2.935 1.00 54.19 278 LEU A N 1
ATOM 2243 C CA . LEU A 1 278 ? -15.937 -14.381 2.166 1.00 54.19 278 LEU A CA 1
ATOM 2244 C C . LEU A 1 278 ? -15.034 -14.212 0.949 1.00 54.19 278 LEU A C 1
ATOM 2246 O O . LEU A 1 278 ? -13.810 -14.142 1.047 1.00 54.19 278 LEU A O 1
ATOM 2250 N N . SER A 1 279 ? -15.722 -14.104 -0.181 1.00 51.97 279 SER A N 1
ATOM 2251 C CA . SER A 1 279 ? -15.243 -13.744 -1.506 1.00 51.97 279 SER A CA 1
ATOM 2252 C C . SER A 1 279 ? -15.243 -12.228 -1.666 1.00 51.97 279 SER A C 1
ATOM 2254 O O . SER A 1 279 ? -16.207 -11.569 -1.267 1.00 51.97 279 SER A O 1
ATOM 2256 N N . CYS A 1 280 ? -14.232 -11.663 -2.318 1.00 47.78 280 CYS A N 1
ATOM 2257 C CA . CYS A 1 280 ? -14.268 -10.258 -2.722 1.00 47.78 280 CYS A CA 1
ATOM 2258 C C . CYS A 1 280 ? -14.531 -10.180 -4.226 1.00 47.78 280 CYS A C 1
ATOM 2260 O O . CYS A 1 280 ? -13.729 -10.637 -5.032 1.00 47.78 280 CYS A O 1
ATOM 2262 N N . HIS A 1 281 ? -15.682 -9.626 -4.609 1.00 37.50 281 HIS A N 1
ATOM 2263 C CA . HIS A 1 281 ? -16.011 -9.435 -6.017 1.00 37.50 281 HIS A CA 1
ATOM 2264 C C . HIS A 1 281 ? -15.258 -8.216 -6.541 1.00 37.50 281 HIS A C 1
ATOM 2266 O O . HIS A 1 281 ? -15.316 -7.129 -5.963 1.00 37.50 281 HIS A O 1
ATOM 2272 N N . GLN A 1 282 ? -14.568 -8.388 -7.662 1.00 42.44 282 GLN A N 1
ATOM 2273 C CA . GLN A 1 282 ? -13.819 -7.306 -8.273 1.00 42.44 282 GLN A CA 1
ATOM 2274 C C . GLN A 1 282 ? -14.792 -6.305 -8.904 1.00 42.44 282 GLN A C 1
ATOM 2276 O O . GLN A 1 282 ? -15.536 -6.637 -9.831 1.00 42.44 282 GLN A O 1
ATOM 2281 N N . ARG A 1 283 ? -14.815 -5.068 -8.393 1.00 42.34 283 ARG A N 1
ATOM 2282 C CA . ARG A 1 283 ? -15.540 -3.976 -9.049 1.00 42.34 283 ARG A CA 1
ATOM 2283 C C . ARG A 1 283 ? -14.940 -3.802 -10.444 1.00 42.34 283 ARG A C 1
ATOM 2285 O O . ARG A 1 283 ? -13.722 -3.784 -10.609 1.00 42.34 283 ARG A O 1
ATOM 2292 N N . SER A 1 284 ? -15.797 -3.688 -11.453 1.00 45.78 284 SER A N 1
ATOM 2293 C CA . SER A 1 284 ? -15.346 -3.382 -12.805 1.00 45.78 284 SER A CA 1
ATOM 2294 C C . SER A 1 284 ? -14.622 -2.035 -12.793 1.00 45.78 284 SER A C 1
ATOM 2296 O O . SER A 1 284 ? -15.219 -1.050 -12.358 1.00 45.78 284 SER A O 1
ATOM 2298 N N . LEU A 1 285 ? -13.384 -1.990 -13.295 1.00 54.44 285 LEU A N 1
ATOM 2299 C CA . LEU A 1 285 ? -12.574 -0.782 -13.517 1.00 54.44 285 LEU A CA 1
ATOM 2300 C C . LEU A 1 285 ? -13.192 0.153 -14.585 1.00 54.44 285 LEU A C 1
ATOM 2302 O O . LEU A 1 285 ? -12.464 0.731 -15.372 1.00 54.44 285 LEU A O 1
ATOM 2306 N N . ARG A 1 286 ? -14.525 0.271 -14.683 1.00 49.84 286 ARG A N 1
ATOM 2307 C CA . ARG A 1 286 ? -15.229 0.920 -15.810 1.00 49.84 286 ARG A CA 1
ATOM 2308 C C . ARG A 1 286 ? -14.746 2.341 -16.089 1.00 49.84 286 ARG A C 1
ATOM 2310 O O . ARG A 1 286 ? -14.706 2.724 -17.250 1.00 49.84 286 ARG A O 1
ATOM 2317 N N . ASP A 1 287 ? -14.321 3.047 -15.047 1.00 57.66 287 ASP A N 1
ATOM 2318 C CA . ASP A 1 287 ? -13.894 4.445 -15.130 1.00 57.66 287 ASP A CA 1
ATOM 2319 C C . ASP A 1 287 ? -12.364 4.600 -15.073 1.00 57.66 287 ASP A C 1
ATOM 2321 O O . ASP A 1 287 ? -11.849 5.712 -14.999 1.00 57.66 287 ASP A O 1
ATOM 2325 N N . LYS A 1 288 ? -11.613 3.489 -15.094 1.00 67.88 288 LYS A N 1
ATOM 2326 C CA . LYS A 1 288 ? -10.149 3.484 -15.010 1.00 67.88 288 LYS A CA 1
ATOM 2327 C C . LYS A 1 288 ? -9.518 2.679 -16.117 1.00 67.88 288 LYS A C 1
ATOM 2329 O O . LYS A 1 288 ? -10.036 1.666 -16.576 1.00 67.88 288 LYS A O 1
ATOM 2334 N N . ASN A 1 289 ? -8.325 3.105 -16.498 1.00 83.06 289 ASN A N 1
ATOM 2335 C CA . ASN A 1 289 ? -7.547 2.355 -17.460 1.00 83.06 289 ASN A CA 1
ATOM 2336 C C . ASN A 1 289 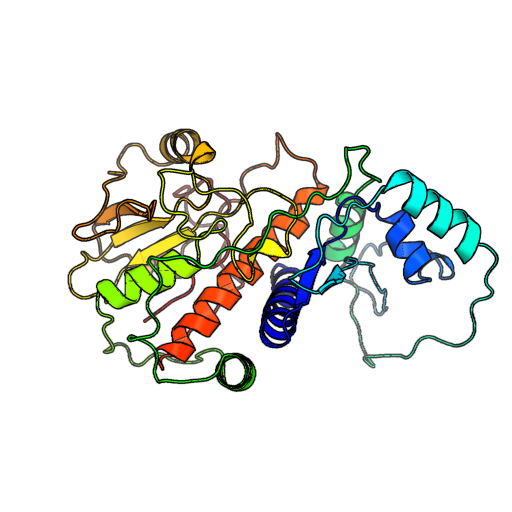? -7.215 0.958 -16.916 1.00 83.06 289 ASN A C 1
ATOM 2338 O O . ASN A 1 289 ? -6.892 0.798 -15.739 1.00 83.06 289 ASN A O 1
ATOM 2342 N N . VAL A 1 290 ? -7.240 -0.049 -17.789 1.00 85.44 290 VAL A N 1
ATOM 2343 C CA . VAL A 1 290 ? -7.008 -1.465 -17.441 1.00 85.44 290 VAL A CA 1
ATOM 2344 C C . VAL A 1 290 ? -5.660 -1.674 -16.741 1.00 85.44 290 VAL A C 1
ATOM 2346 O O . VAL A 1 290 ? -5.537 -2.515 -15.850 1.00 85.44 290 VAL A O 1
ATOM 2349 N N . TRP A 1 291 ? -4.665 -0.848 -17.069 1.00 85.88 291 TRP A N 1
ATOM 2350 C CA . TRP A 1 291 ? -3.363 -0.862 -16.416 1.00 85.88 291 TRP A CA 1
ATOM 2351 C C . TRP A 1 291 ? -3.414 -0.524 -14.918 1.00 85.88 291 TRP A C 1
ATOM 2353 O O . TRP A 1 291 ? -2.487 -0.893 -14.208 1.00 85.88 291 TRP A O 1
ATOM 2363 N N . MET A 1 292 ? -4.491 0.059 -14.377 1.00 86.00 292 MET A N 1
ATOM 2364 C CA . MET A 1 292 ? -4.660 0.232 -12.924 1.00 86.00 292 MET A CA 1
ATOM 2365 C C . MET A 1 292 ? -4.807 -1.086 -12.162 1.00 86.00 292 MET A C 1
ATOM 2367 O O . MET A 1 292 ? -4.525 -1.133 -10.969 1.00 86.00 292 MET A O 1
ATOM 2371 N N . TYR A 1 293 ? -5.182 -2.173 -12.837 1.00 84.44 293 TYR A N 1
ATOM 2372 C CA . TYR A 1 293 ? -5.358 -3.485 -12.218 1.00 84.44 293 TYR A CA 1
ATOM 2373 C C . TYR A 1 293 ? -4.149 -3.939 -11.368 1.00 84.44 293 TYR A C 1
ATOM 2375 O O . TYR A 1 293 ? -4.335 -4.168 -10.173 1.00 84.44 293 TYR A O 1
ATOM 2383 N N . PRO A 1 294 ? -2.907 -4.023 -11.900 1.00 83.62 294 PRO A N 1
ATOM 2384 C CA . PRO A 1 294 ? -1.725 -4.337 -11.091 1.00 83.62 294 PRO A CA 1
ATOM 2385 C C . PRO A 1 294 ? -1.457 -3.326 -9.961 1.00 83.62 294 PRO A C 1
ATOM 2387 O O . PRO A 1 294 ? -1.047 -3.735 -8.876 1.00 83.62 294 PRO A O 1
ATOM 2390 N N . ARG A 1 295 ? -1.745 -2.032 -10.169 1.00 86.25 295 ARG A N 1
ATOM 2391 C CA . ARG A 1 295 ? -1.510 -0.966 -9.174 1.00 86.25 295 ARG A CA 1
ATOM 2392 C C . ARG A 1 295 ? -2.359 -1.149 -7.915 1.00 86.25 295 ARG A C 1
ATOM 2394 O O . ARG A 1 295 ? -1.864 -0.935 -6.810 1.00 86.25 295 ARG A O 1
ATOM 2401 N N . LEU A 1 296 ? -3.594 -1.637 -8.057 1.00 85.56 296 LEU A N 1
ATOM 2402 C CA . LEU A 1 296 ? -4.453 -1.962 -6.912 1.00 85.56 296 LEU A CA 1
ATOM 2403 C C . LEU A 1 296 ? -3.839 -3.049 -6.014 1.00 85.56 296 LEU A C 1
ATOM 2405 O O . LEU A 1 296 ? -3.985 -2.998 -4.791 1.00 85.56 296 LEU A O 1
ATOM 2409 N N . PHE A 1 297 ? -3.110 -4.017 -6.582 1.00 82.69 297 PHE A N 1
ATOM 2410 C CA . PHE A 1 297 ? -2.395 -5.016 -5.777 1.00 82.69 297 PHE A CA 1
ATOM 2411 C C . PHE A 1 297 ? -1.184 -4.443 -5.072 1.00 82.69 297 PHE A C 1
ATOM 2413 O O . PHE A 1 297 ? -0.885 -4.883 -3.965 1.00 82.69 297 PHE A O 1
ATOM 2420 N N . TRP A 1 298 ? -0.506 -3.470 -5.677 1.00 86.81 298 TRP A N 1
ATOM 2421 C CA . TRP A 1 298 ? 0.588 -2.775 -5.009 1.00 86.81 298 TRP A CA 1
ATOM 2422 C C . TRP A 1 298 ? 0.079 -2.022 -3.788 1.00 86.81 298 TRP A C 1
ATOM 2424 O O . TRP A 1 298 ? 0.593 -2.218 -2.691 1.00 86.81 298 TRP A O 1
ATOM 2434 N N . GLU A 1 299 ? -0.996 -1.251 -3.944 1.00 88.56 299 GLU A N 1
ATOM 2435 C CA . GLU A 1 299 ? -1.618 -0.539 -2.829 1.00 88.56 299 GLU A CA 1
ATOM 2436 C C . GLU A 1 299 ? -2.096 -1.501 -1.734 1.00 88.56 299 GLU A C 1
ATOM 2438 O O . GLU A 1 299 ? -1.809 -1.304 -0.552 1.00 88.56 299 GLU A O 1
ATOM 2443 N N . THR A 1 300 ? -2.743 -2.601 -2.126 1.00 85.31 300 THR A N 1
ATOM 2444 C CA . THR A 1 300 ? -3.192 -3.616 -1.171 1.00 85.31 300 THR A CA 1
ATOM 2445 C C . THR A 1 300 ? -2.027 -4.294 -0.452 1.00 85.31 300 THR A C 1
ATOM 2447 O O . THR A 1 300 ? -2.089 -4.535 0.752 1.00 85.31 300 THR A O 1
ATOM 2450 N N . GLY A 1 301 ? -0.961 -4.648 -1.165 1.00 84.69 301 GLY A N 1
ATOM 2451 C CA . GLY A 1 301 ? 0.176 -5.318 -0.552 1.00 84.69 301 GLY A CA 1
ATOM 2452 C C . GLY A 1 301 ? 0.968 -4.388 0.369 1.00 84.69 301 GLY A C 1
ATOM 2453 O O . GLY A 1 301 ? 1.437 -4.842 1.409 1.00 84.69 301 GLY A O 1
ATOM 2454 N N . ILE A 1 302 ? 1.025 -3.084 0.068 1.00 89.06 302 ILE A N 1
ATOM 2455 C CA . ILE A 1 302 ? 1.551 -2.069 0.991 1.00 89.06 302 ILE A CA 1
ATOM 2456 C C . ILE A 1 302 ? 0.674 -1.996 2.246 1.00 89.06 302 ILE A C 1
ATOM 2458 O O . ILE A 1 302 ? 1.204 -2.121 3.348 1.00 89.06 302 ILE A O 1
ATOM 2462 N N . LEU A 1 303 ? -0.653 -1.881 2.098 1.00 90.12 303 LEU A N 1
ATOM 2463 C CA . LEU A 1 303 ? -1.596 -1.895 3.225 1.00 90.12 303 LEU A CA 1
ATOM 2464 C C . LEU A 1 303 ? -1.431 -3.158 4.080 1.00 90.12 303 LEU A C 1
ATOM 2466 O O . LEU A 1 303 ? -1.378 -3.092 5.307 1.00 90.12 303 LEU A O 1
ATOM 2470 N N . GLY A 1 304 ? -1.300 -4.315 3.434 1.00 87.12 304 GLY A N 1
ATOM 2471 C CA . GLY A 1 304 ? -1.100 -5.570 4.134 1.00 87.12 304 GLY A CA 1
ATOM 2472 C C . GLY A 1 304 ? 0.225 -5.626 4.884 1.00 87.12 304 GLY A C 1
ATOM 2473 O O . GLY A 1 304 ? 0.267 -6.112 6.012 1.00 87.12 304 GLY A O 1
ATOM 2474 N N . GLN A 1 305 ? 1.291 -5.088 4.292 1.00 86.19 305 GLN A N 1
ATOM 2475 C CA . GLN A 1 305 ? 2.595 -4.994 4.932 1.00 86.19 305 GLN A CA 1
ATOM 2476 C C . GLN A 1 305 ? 2.586 -4.033 6.130 1.00 86.19 305 GLN A C 1
ATOM 2478 O O . GLN A 1 305 ? 3.193 -4.364 7.143 1.00 86.19 305 GLN A O 1
ATOM 2483 N N . VAL A 1 306 ? 1.862 -2.910 6.068 1.00 90.50 306 VAL A N 1
ATOM 2484 C CA . VAL A 1 306 ? 1.661 -2.021 7.229 1.00 90.50 306 VAL A CA 1
ATOM 2485 C C . VAL A 1 306 ? 1.059 -2.805 8.391 1.00 90.50 306 VAL A C 1
ATOM 2487 O O . VAL A 1 306 ? 1.675 -2.901 9.445 1.00 90.50 306 VAL A O 1
ATOM 2490 N N . LEU A 1 307 ? -0.074 -3.476 8.176 1.00 90.69 307 LEU A N 1
ATOM 2491 C CA . LEU A 1 307 ? -0.745 -4.278 9.209 1.00 90.69 307 LEU A CA 1
ATOM 2492 C C . LEU A 1 307 ? 0.171 -5.358 9.812 1.00 90.69 307 LEU A C 1
ATOM 2494 O O . LEU A 1 307 ? 0.128 -5.649 11.005 1.00 90.69 307 LEU A O 1
ATOM 2498 N N . TYR A 1 308 ? 1.033 -5.931 8.982 1.00 87.94 308 TYR A N 1
ATOM 2499 C CA . TYR A 1 308 ? 2.051 -6.902 9.360 1.00 87.94 308 TYR A CA 1
ATOM 2500 C C . TYR A 1 308 ? 3.139 -6.339 10.281 1.00 87.94 308 TYR A C 1
ATOM 2502 O O . TYR A 1 308 ? 3.581 -7.027 11.205 1.00 87.94 308 TYR A O 1
ATOM 2510 N N . LEU A 1 309 ? 3.610 -5.126 9.992 1.00 89.81 309 LEU A N 1
ATOM 2511 C CA . LEU A 1 309 ? 4.635 -4.439 10.772 1.00 89.81 309 LEU A CA 1
ATOM 2512 C C . LEU A 1 309 ? 4.048 -3.923 12.083 1.00 89.81 309 LEU A C 1
ATOM 2514 O O . LEU A 1 309 ? 4.618 -4.193 13.136 1.00 89.81 309 LEU A O 1
ATOM 2518 N N . GLU A 1 310 ? 2.869 -3.309 12.021 1.00 90.38 310 GLU A N 1
ATOM 2519 C CA . GLU A 1 310 ? 2.119 -2.829 13.180 1.00 90.38 310 GLU A CA 1
ATOM 2520 C C . GLU A 1 310 ? 1.826 -3.956 14.178 1.00 90.38 310 GLU A C 1
ATOM 2522 O O . GLU A 1 310 ? 2.117 -3.830 15.367 1.00 90.38 310 GLU A O 1
ATOM 2527 N N . ALA A 1 311 ? 1.362 -5.118 13.694 1.00 89.25 311 ALA A N 1
ATOM 2528 C CA . ALA A 1 311 ? 1.188 -6.316 14.520 1.00 89.25 311 ALA A CA 1
ATOM 2529 C C . ALA A 1 311 ? 2.464 -6.665 15.297 1.00 89.25 311 ALA A C 1
ATOM 2531 O O . ALA A 1 311 ? 2.434 -6.904 16.505 1.00 89.25 311 ALA A O 1
ATOM 2532 N N . HIS A 1 312 ? 3.603 -6.684 14.605 1.00 89.50 312 HIS A N 1
ATOM 2533 C CA . HIS A 1 312 ? 4.868 -7.062 15.215 1.00 89.50 312 HIS A CA 1
ATOM 2534 C C . HIS A 1 312 ? 5.409 -5.982 16.164 1.00 89.50 312 HIS A C 1
ATOM 2536 O O . HIS A 1 312 ? 5.988 -6.326 17.195 1.00 89.50 312 HIS A O 1
ATOM 2542 N N . ALA A 1 313 ? 5.167 -4.700 15.882 1.00 89.75 313 ALA A N 1
ATOM 2543 C CA . ALA A 1 313 ? 5.568 -3.576 16.728 1.00 89.75 313 ALA A CA 1
ATOM 2544 C C . ALA A 1 313 ? 4.879 -3.600 18.106 1.00 89.75 313 ALA A C 1
ATOM 2546 O O . ALA A 1 313 ? 5.517 -3.340 19.131 1.00 89.75 313 ALA A O 1
ATOM 2547 N N . ILE A 1 314 ? 3.610 -4.022 18.156 1.00 89.19 314 ILE A N 1
ATOM 2548 C CA . ILE A 1 314 ? 2.880 -4.273 19.415 1.00 89.19 314 ILE A CA 1
ATOM 2549 C C . ILE A 1 314 ? 3.138 -5.685 19.982 1.00 89.19 314 ILE A C 1
ATOM 2551 O O . ILE A 1 314 ? 2.649 -6.065 21.048 1.00 89.19 314 ILE A O 1
ATOM 2555 N N . GLY A 1 315 ? 3.954 -6.478 19.284 1.00 86.94 315 GLY A N 1
ATOM 2556 C CA . GLY A 1 315 ? 4.423 -7.801 19.676 1.00 86.94 315 GLY A CA 1
ATOM 2557 C C . GLY A 1 315 ? 3.379 -8.908 19.605 1.00 86.94 315 GLY A C 1
ATOM 2558 O O . GLY A 1 315 ? 3.416 -9.806 20.448 1.00 86.94 315 GLY A O 1
ATOM 2559 N N . ILE A 1 316 ? 2.493 -8.840 18.614 1.00 87.44 316 ILE A N 1
ATOM 2560 C CA . ILE A 1 316 ? 1.691 -9.965 18.124 1.00 87.44 316 ILE A CA 1
ATOM 2561 C C . ILE A 1 316 ? 2.153 -10.351 16.710 1.00 87.44 316 ILE A C 1
ATOM 2563 O O . ILE A 1 316 ? 3.104 -9.787 16.167 1.00 87.44 316 ILE A O 1
ATOM 2567 N N . SER A 1 317 ? 1.522 -11.359 16.113 1.00 84.25 317 SER A N 1
ATOM 2568 C CA . SER A 1 317 ? 1.790 -11.759 14.728 1.00 84.25 317 SER A CA 1
ATOM 2569 C C . SER A 1 317 ? 0.548 -11.549 13.869 1.00 84.25 317 SER A C 1
ATOM 2571 O O . SER A 1 317 ? -0.572 -11.606 14.363 1.00 84.25 317 SER A O 1
ATOM 2573 N N . ALA A 1 318 ? 0.751 -11.318 12.575 1.00 85.19 318 ALA A N 1
ATOM 2574 C CA . ALA A 1 318 ? -0.322 -11.219 11.591 1.00 85.19 318 ALA A CA 1
ATOM 2575 C C . ALA A 1 318 ? -0.138 -12.284 10.512 1.00 85.19 318 ALA A C 1
ATOM 2577 O O . ALA A 1 318 ? 0.944 -12.859 10.361 1.00 85.19 318 ALA A O 1
ATOM 2578 N N . THR A 1 319 ? -1.189 -12.545 9.741 1.00 78.25 319 THR A N 1
ATOM 2579 C CA . THR A 1 319 ? -1.102 -13.391 8.553 1.00 78.25 319 THR A CA 1
ATOM 2580 C C . THR A 1 319 ? -1.959 -12.827 7.427 1.00 78.25 319 THR A C 1
ATOM 2582 O O . THR A 1 319 ? -3.050 -12.304 7.652 1.00 78.25 319 THR A O 1
ATOM 2585 N N . GLY A 1 320 ? -1.429 -12.899 6.211 1.00 74.12 320 GLY A N 1
ATOM 2586 C CA . GLY A 1 320 ? -2.069 -12.431 4.990 1.00 74.12 320 GLY A CA 1
ATOM 2587 C C . GLY A 1 320 ? -2.549 -13.628 4.188 1.00 74.12 320 GLY A C 1
ATOM 2588 O O . GLY A 1 320 ? -1.812 -14.599 4.025 1.00 74.12 320 GLY A O 1
ATOM 2589 N N . ILE A 1 321 ? -3.777 -13.558 3.683 1.00 66.75 321 ILE A N 1
ATOM 2590 C CA . ILE A 1 321 ? -4.410 -14.654 2.948 1.00 66.75 321 ILE A CA 1
ATOM 2591 C C . ILE A 1 321 ? -4.639 -14.203 1.506 1.00 66.75 321 ILE A C 1
ATOM 2593 O O . ILE A 1 321 ? -5.407 -13.281 1.246 1.00 66.75 321 ILE A O 1
ATOM 2597 N N . GLY A 1 322 ? -3.949 -14.854 0.566 1.00 56.62 322 GLY A N 1
ATOM 2598 C CA . GLY A 1 322 ? -3.968 -14.508 -0.863 1.00 56.62 322 GLY A CA 1
ATOM 2599 C C . GLY A 1 322 ? -4.934 -15.331 -1.725 1.00 56.62 322 GLY A C 1
ATOM 2600 O O . GLY A 1 322 ? -4.929 -15.178 -2.945 1.00 56.62 322 GLY A O 1
ATOM 2601 N N . CYS A 1 323 ? -5.721 -16.232 -1.129 1.00 49.56 323 CYS A N 1
ATOM 2602 C CA . CYS A 1 323 ? -6.689 -17.070 -1.838 1.00 49.56 323 CYS A CA 1
ATOM 2603 C C . CYS A 1 323 ? -7.987 -17.179 -1.031 1.00 49.56 323 CYS A C 1
ATOM 2605 O O . CYS A 1 323 ? -7.955 -17.554 0.140 1.00 49.56 323 CYS A O 1
ATOM 2607 N N . TYR A 1 324 ? -9.110 -16.864 -1.667 1.00 55.06 324 TYR A N 1
ATOM 2608 C CA . TYR A 1 324 ? -10.458 -17.016 -1.132 1.00 55.06 324 TYR A CA 1
ATOM 2609 C C . TYR A 1 324 ? -11.337 -17.690 -2.192 1.00 55.06 324 TYR A C 1
ATOM 2611 O O . TYR A 1 324 ? -11.021 -17.658 -3.379 1.00 55.06 324 TYR A O 1
ATOM 2619 N N . PHE A 1 325 ? -12.411 -18.354 -1.770 1.00 42.78 325 PHE A N 1
ATOM 2620 C CA . PHE A 1 325 ? -13.354 -18.984 -2.697 1.00 42.78 325 PHE A CA 1
ATOM 2621 C C . PHE A 1 325 ? -14.212 -17.904 -3.355 1.00 42.78 325 PHE A C 1
ATOM 2623 O O . PHE A 1 325 ? -14.777 -17.103 -2.624 1.00 42.78 325 PHE A O 1
ATOM 2630 N N . ASP A 1 326 ? -14.335 -17.881 -4.684 1.00 46.75 326 ASP A N 1
ATOM 2631 C CA . ASP A 1 326 ? -15.033 -16.815 -5.430 1.00 46.75 326 ASP A CA 1
ATOM 2632 C C . ASP A 1 326 ? -16.578 -16.942 -5.444 1.00 46.75 326 ASP A C 1
ATOM 2634 O O . ASP A 1 326 ? -17.273 -15.963 -5.701 1.00 46.75 326 ASP A O 1
ATOM 2638 N N . ASP A 1 327 ? -17.141 -18.112 -5.112 1.00 39.94 327 ASP A N 1
ATOM 2639 C CA . ASP A 1 327 ? -18.562 -18.444 -5.365 1.00 39.94 327 ASP A CA 1
ATOM 2640 C C . ASP A 1 327 ? -19.568 -18.081 -4.244 1.00 39.94 327 ASP A C 1
ATOM 2642 O O . ASP A 1 327 ? -20.761 -18.386 -4.344 1.00 39.94 327 ASP A O 1
ATOM 2646 N N . ALA A 1 328 ? -19.154 -17.419 -3.159 1.00 38.06 328 ALA A N 1
ATOM 2647 C CA . ALA A 1 328 ? -20.039 -17.152 -2.020 1.00 38.06 328 ALA A CA 1
ATOM 2648 C C . ALA A 1 328 ? -20.621 -15.723 -2.029 1.00 38.06 328 ALA A C 1
ATOM 2650 O O . ALA A 1 328 ? -20.091 -14.810 -1.408 1.00 38.06 328 ALA A O 1
ATOM 2651 N N . GLY A 1 329 ? -21.780 -15.559 -2.678 1.00 41.12 329 GLY A N 1
ATOM 2652 C CA . GLY A 1 329 ? -22.842 -14.600 -2.320 1.00 41.12 329 GLY A CA 1
ATOM 2653 C C . GLY A 1 329 ? -22.498 -13.099 -2.236 1.00 41.12 329 GLY A C 1
ATOM 2654 O O . GLY A 1 329 ? -21.938 -12.625 -1.250 1.00 41.12 329 GLY A O 1
ATOM 2655 N N . LYS A 1 330 ? -23.010 -12.331 -3.212 1.00 42.34 330 LYS A N 1
ATOM 2656 C CA . LYS A 1 330 ? -23.085 -10.853 -3.339 1.00 42.34 330 LYS A CA 1
ATOM 2657 C C . LYS A 1 330 ? -23.281 -10.076 -2.017 1.00 42.34 330 LYS A C 1
ATOM 2659 O O . LYS A 1 330 ? -24.388 -9.637 -1.692 1.00 42.34 330 LYS A O 1
ATOM 2664 N N . SER A 1 331 ? -22.227 -9.907 -1.227 1.00 42.88 331 SER A N 1
ATOM 2665 C CA . SER A 1 331 ? -22.289 -9.156 0.040 1.00 42.88 331 SER A CA 1
ATOM 2666 C C . SER A 1 331 ? -21.491 -7.857 -0.029 1.00 42.88 331 SER A C 1
ATOM 2668 O O . SER A 1 331 ? -21.892 -6.872 0.581 1.00 42.88 331 SER A O 1
ATOM 2670 N N . PHE A 1 332 ? -20.436 -7.831 -0.847 1.00 45.88 332 PHE A N 1
ATOM 2671 C CA . PHE A 1 332 ? -19.609 -6.658 -1.113 1.00 45.88 332 PHE A CA 1
ATOM 2672 C C . PHE A 1 332 ? -19.255 -6.625 -2.606 1.00 45.88 332 PHE A C 1
ATOM 2674 O O . PHE A 1 332 ? -18.655 -7.568 -3.117 1.00 45.88 332 PHE A O 1
ATOM 2681 N N . SER A 1 333 ? -19.635 -5.554 -3.306 1.00 32.75 333 SER A N 1
ATOM 2682 C CA . SER A 1 333 ? -19.271 -5.298 -4.715 1.00 32.75 333 SER A CA 1
ATOM 2683 C C . SER A 1 333 ? -18.042 -4.383 -4.818 1.00 32.75 333 SER A C 1
ATOM 2685 O O . SER A 1 333 ? -17.965 -3.522 -5.696 1.00 32.75 333 SER A O 1
ATOM 2687 N N . ILE A 1 334 ? -17.117 -4.502 -3.863 1.00 37.09 334 ILE A N 1
ATOM 2688 C CA . ILE A 1 334 ? -15.985 -3.592 -3.670 1.00 37.09 334 ILE A CA 1
ATOM 2689 C C . ILE A 1 334 ? -14.693 -4.407 -3.737 1.00 37.09 334 ILE A C 1
ATOM 2691 O O . ILE A 1 334 ? -14.624 -5.514 -3.205 1.00 37.09 334 ILE A O 1
ATOM 2695 N N . VAL A 1 335 ? -13.664 -3.847 -4.381 1.00 33.09 335 VAL A N 1
ATOM 2696 C CA . VAL A 1 335 ? -12.310 -4.408 -4.362 1.00 33.09 335 VAL A CA 1
ATOM 2697 C C . VAL A 1 335 ? -11.755 -4.258 -2.949 1.00 33.09 335 VAL A C 1
ATOM 2699 O O . VAL A 1 335 ? -11.213 -3.223 -2.579 1.00 33.09 335 VAL A O 1
ATOM 2702 N N . THR A 1 336 ? -11.916 -5.298 -2.146 1.00 34.53 336 THR A N 1
ATOM 2703 C CA . THR A 1 336 ? -11.213 -5.475 -0.879 1.00 34.53 336 THR A CA 1
ATOM 2704 C C . THR A 1 336 ? -10.226 -6.602 -1.086 1.00 34.53 336 THR A C 1
ATOM 2706 O O . THR A 1 336 ? -10.607 -7.765 -1.147 1.00 34.53 336 THR A O 1
ATOM 2709 N N . CYS A 1 337 ? -8.951 -6.281 -1.262 1.00 31.86 337 CYS A N 1
ATOM 2710 C CA . CYS A 1 337 ? -7.918 -7.294 -1.119 1.00 31.86 337 CYS A CA 1
ATOM 2711 C C . CYS A 1 337 ? -7.389 -7.230 0.321 1.00 31.86 337 CYS A C 1
ATOM 2713 O O . CYS A 1 337 ? -7.286 -6.157 0.909 1.00 31.86 337 CYS A O 1
ATOM 2715 N N . SER A 1 338 ? -7.081 -8.401 0.875 1.00 34.72 338 SER A N 1
ATOM 2716 C CA . SER A 1 338 ? -6.531 -8.622 2.220 1.00 34.72 338 SER A CA 1
ATOM 2717 C C . SER A 1 338 ? -7.540 -8.553 3.374 1.00 34.72 338 SER A C 1
ATOM 2719 O O . SER A 1 338 ? -7.686 -7.543 4.055 1.00 34.72 338 SER A O 1
ATOM 2721 N N . VAL A 1 339 ? -8.153 -9.700 3.685 1.00 38.66 339 VAL A N 1
ATOM 2722 C CA . VAL A 1 339 ? -8.571 -9.980 5.066 1.00 38.66 339 VAL A CA 1
ATOM 2723 C C . VAL A 1 339 ? -7.298 -10.315 5.838 1.00 38.66 339 VAL A C 1
ATOM 2725 O O . VAL A 1 339 ? -6.722 -11.387 5.654 1.00 38.66 339 VAL A O 1
ATOM 2728 N N . ILE A 1 340 ? -6.822 -9.381 6.657 1.00 43.56 340 ILE A N 1
ATOM 2729 C CA . ILE A 1 340 ? -5.738 -9.649 7.603 1.00 43.56 340 ILE A CA 1
ATOM 2730 C C . ILE A 1 340 ? -6.369 -9.898 8.958 1.00 43.56 340 ILE A C 1
ATOM 2732 O O . ILE A 1 340 ? -7.048 -9.044 9.527 1.00 43.56 340 ILE A O 1
ATOM 2736 N N . PHE A 1 341 ? -6.171 -11.118 9.441 1.00 44.47 341 PHE A N 1
ATOM 2737 C CA . PHE A 1 341 ? -6.597 -11.508 10.769 1.00 44.47 341 PHE A CA 1
ATOM 2738 C C . PHE A 1 341 ? -5.565 -11.001 11.774 1.00 44.47 341 PHE A C 1
ATOM 2740 O O . PHE A 1 341 ? -4.427 -11.469 11.798 1.00 44.47 341 PHE A O 1
ATOM 2747 N N . PHE A 1 342 ? -5.996 -10.065 12.613 1.00 43.19 342 PHE A N 1
ATOM 2748 C CA . PHE A 1 342 ? -5.486 -9.933 13.970 1.00 43.19 342 PHE A CA 1
ATOM 2749 C C . PHE A 1 342 ? -6.418 -10.789 14.821 1.00 43.19 342 PHE A C 1
ATOM 2751 O O . PHE A 1 342 ? -7.573 -10.410 15.035 1.00 43.19 342 PHE A O 1
ATOM 2758 N N . LEU A 1 343 ? -5.983 -11.988 15.196 1.00 37.22 343 LEU A N 1
ATOM 2759 C CA . LEU A 1 343 ? -6.710 -12.802 16.167 1.00 37.22 343 LEU A CA 1
ATOM 2760 C C . LEU A 1 343 ? -5.897 -12.882 17.444 1.00 37.22 343 LEU A C 1
ATOM 2762 O O . LEU A 1 343 ? -4.718 -13.282 17.341 1.00 37.22 343 LEU A O 1
#

Organism: NCBI:txid261450

Secondary structure (DSSP, 8-state):
-HHHHHHHHHHHHHHHHHHHHTTEEEEE-TTS-HHHHHHHTTGGGSPPP---SS-EE---------EEEEETT-------HHHHHHHHHHHHHTPPP-S------S--EE-HHHHHHHHHTPPPPP-SS----PPP---TT--GGGS-S--HHHHHHH--B-S---S---EEHHHHHHHHHHT-SS---TTTPPS-S--STTGGG--S-----EEEEE-SEETS-SEEEEE-SSGGGHHHHHHHS-TT---BPPTT--TT--EEEEEES--HHHHTT--------TTS-TTHHHHHHHHHHHHHHHHHHHHHHTT--BEE-----TTS-SS--S-----EE--

Radius of gyration: 21.32 Å; chains: 1; bounding box: 56×46×53 Å

InterPro domains:
  IPR000415 Nitroreductase-like [G3DSA:3.40.109.10] (133-332)